Protein AF-0000000077100576 (afdb_homodimer)

pLDDT: mean 90.87, std 12.08, range [31.81, 98.81]

Solvent-accessible surface area (backbone atoms only — not comparable to full-atom values): 10488 Å² total; per-residue (Å²): 95,65,79,51,68,68,57,36,49,54,50,44,47,50,54,55,33,40,42,96,88,67,34,30,44,55,14,29,47,88,75,42,72,34,57,17,37,34,39,37,39,39,24,52,74,15,31,41,35,37,36,34,17,63,72,18,40,52,99,85,58,74,60,74,42,77,47,78,41,56,40,62,50,78,78,58,61,67,61,48,48,53,51,50,50,52,44,53,50,51,40,52,45,54,66,59,57,69,113,96,65,81,50,69,68,57,36,49,54,49,43,48,51,53,54,31,41,42,94,86,67,36,30,46,55,14,29,46,90,76,38,76,32,58,16,38,35,38,38,38,39,24,53,74,15,32,42,36,39,38,32,17,65,72,18,38,50,100,85,57,76,61,73,44,76,49,79,41,56,41,62,49,77,79,57,61,66,62,48,48,53,51,48,51,51,43,52,50,49,40,53,44,55,66,56,57,72,110

Structure (mmCIF, N/CA/C/O backbone):
data_AF-0000000077100576-model_v1
#
loop_
_entity.id
_entity.type
_entity.pdbx_description
1 polymer 'Uncharacterized protein'
#
loop_
_atom_site.group_PDB
_atom_site.id
_atom_site.type_symbol
_atom_site.label_atom_id
_atom_site.label_alt_id
_atom_site.label_comp_id
_atom_site.label_asym_id
_atom_site.label_entity_id
_atom_site.label_seq_id
_atom_site.pdbx_PDB_ins_code
_atom_site.Cartn_x
_atom_site.Cartn_y
_atom_site.Cartn_z
_atom_site.occupancy
_atom_site.B_iso_or_equiv
_atom_site.auth_seq_id
_atom_site.auth_comp_id
_atom_site.auth_asym_id
_atom_site.auth_atom_id
_atom_site.pdbx_PDB_model_num
ATOM 1 N N . MET A 1 1 ? 4.777 -8.703 13.984 1 63.16 1 MET A N 1
ATOM 2 C CA . MET A 1 1 ? 3.367 -8.734 13.602 1 63.16 1 MET A CA 1
ATOM 3 C C . MET A 1 1 ? 2.859 -7.332 13.289 1 63.16 1 MET A C 1
ATOM 5 O O . MET A 1 1 ? 3.26 -6.363 13.938 1 63.16 1 MET A O 1
ATOM 9 N N . VAL A 1 2 ? 2.219 -7.156 12.094 1 76.5 2 VAL A N 1
ATOM 10 C CA . VAL A 1 2 ? 1.643 -5.879 11.695 1 76.5 2 VAL A CA 1
ATOM 11 C C . VAL A 1 2 ? 0.39 -5.594 12.516 1 76.5 2 VAL A C 1
ATOM 13 O O . VAL A 1 2 ? -0.551 -6.391 12.523 1 76.5 2 VAL A O 1
ATOM 16 N N . LYS A 1 3 ? 0.378 -4.559 13.367 1 80.81 3 LYS A N 1
ATOM 17 C CA . LYS A 1 3 ? -0.728 -4.223 14.258 1 80.81 3 LYS A CA 1
ATOM 18 C C . LYS A 1 3 ? -1.8 -3.42 13.523 1 80.81 3 LYS A C 1
ATOM 20 O O . LYS A 1 3 ? -2.994 -3.605 13.766 1 80.81 3 LYS A O 1
ATOM 25 N N . ASP A 1 4 ? -1.391 -2.594 12.602 1 91.19 4 ASP A N 1
ATOM 26 C CA . ASP A 1 4 ? -2.342 -1.809 11.82 1 91.19 4 ASP A CA 1
ATOM 27 C C . ASP A 1 4 ? -3.137 -2.697 10.867 1 91.19 4 ASP A C 1
ATOM 29 O O . ASP A 1 4 ? -2.557 -3.404 10.039 1 91.19 4 ASP A O 1
ATOM 33 N N . LYS A 1 5 ? -4.445 -2.645 11.023 1 94.62 5 LYS A N 1
ATOM 34 C CA . LYS A 1 5 ? -5.309 -3.574 10.305 1 94.62 5 LYS A CA 1
ATOM 35 C C . LYS A 1 5 ? -5.199 -3.371 8.797 1 94.62 5 LYS A C 1
ATOM 37 O O . LYS A 1 5 ? -5.254 -4.336 8.031 1 94.62 5 LYS A O 1
ATOM 42 N N . TYR A 1 6 ? -5.055 -2.156 8.344 1 95.88 6 TYR A N 1
ATOM 43 C CA . TYR A 1 6 ? -4.945 -1.885 6.918 1 95.88 6 TYR A CA 1
ATOM 44 C C . TYR A 1 6 ? -3.592 -2.338 6.37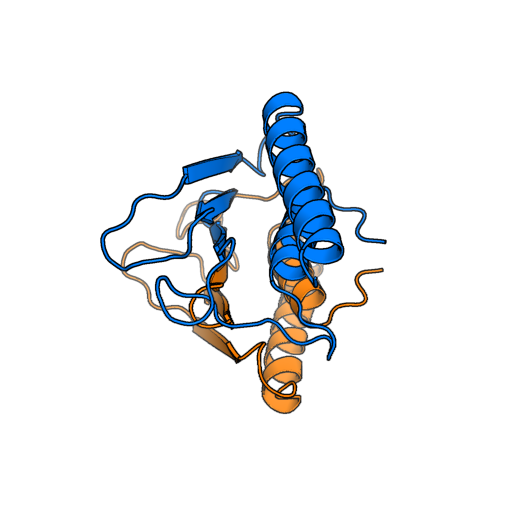9 1 95.88 6 TYR A C 1
ATOM 46 O O . TYR A 1 6 ? -3.51 -2.896 5.281 1 95.88 6 TYR A O 1
ATOM 54 N N . LEU A 1 7 ? -2.574 -2.117 7.164 1 97 7 LEU A N 1
ATOM 55 C CA . LEU A 1 7 ? -1.252 -2.602 6.785 1 97 7 LEU A CA 1
ATOM 56 C C . LEU A 1 7 ? -1.225 -4.125 6.73 1 97 7 LEU A C 1
ATOM 58 O O . LEU A 1 7 ? -0.524 -4.711 5.902 1 97 7 LEU A O 1
ATOM 62 N N . TYR A 1 8 ? -1.993 -4.684 7.633 1 97.62 8 TYR A N 1
ATOM 63 C CA . TYR A 1 8 ? -2.113 -6.137 7.605 1 97.62 8 TYR A CA 1
ATOM 64 C C . TYR A 1 8 ? -2.691 -6.613 6.281 1 97.62 8 TYR A C 1
ATOM 66 O O . TYR A 1 8 ? -2.217 -7.598 5.707 1 97.62 8 TYR A O 1
ATOM 74 N N . LEU A 1 9 ? -3.689 -5.914 5.758 1 98.31 9 LEU A N 1
ATOM 75 C CA . LEU A 1 9 ? -4.25 -6.277 4.461 1 98.31 9 LEU A CA 1
ATOM 76 C C . LEU A 1 9 ? -3.207 -6.121 3.357 1 98.31 9 LEU A C 1
ATOM 78 O O . LEU A 1 9 ? -3.107 -6.965 2.467 1 98.31 9 LEU A O 1
ATOM 82 N N . CYS A 1 10 ? -2.428 -5.051 3.379 1 98.38 10 CYS A N 1
ATOM 83 C CA . CYS A 1 10 ? -1.364 -4.852 2.4 1 98.38 10 CYS A CA 1
ATOM 84 C C . CYS A 1 10 ? -0.354 -5.992 2.453 1 98.38 10 CYS A C 1
ATOM 86 O O . CYS A 1 10 ? 0.097 -6.473 1.413 1 98.38 10 CYS A O 1
ATOM 88 N N . GLN A 1 11 ? -0.014 -6.434 3.701 1 97.88 11 GLN A N 1
ATOM 89 C CA . GLN A 1 11 ? 0.892 -7.562 3.869 1 97.88 11 GLN A CA 1
ATOM 90 C C . GLN A 1 11 ? 0.328 -8.82 3.211 1 97.88 11 GLN A C 1
ATOM 92 O O . GLN A 1 11 ? 1.041 -9.523 2.494 1 97.88 11 GLN A O 1
ATOM 97 N N . LEU A 1 12 ? -0.918 -9.07 3.512 1 97.62 12 LEU A N 1
ATOM 98 C CA . LEU A 1 12 ? -1.541 -10.25 2.932 1 97.62 12 LEU A CA 1
ATOM 99 C C . LEU A 1 12 ? -1.508 -10.188 1.407 1 97.62 12 LEU A C 1
ATOM 101 O O . LEU A 1 12 ? -1.254 -11.203 0.747 1 97.62 12 LEU A O 1
ATOM 105 N N . CYS A 1 13 ? -1.801 -9.023 0.838 1 98 13 CYS A N 1
ATOM 106 C CA . CYS A 1 13 ? -1.737 -8.836 -0.607 1 98 13 CYS A CA 1
ATOM 107 C C . CYS A 1 13 ? -0.368 -9.227 -1.149 1 98 13 CYS A C 1
ATOM 109 O O . CYS A 1 13 ? -0.271 -10.023 -2.088 1 98 13 CYS A O 1
ATOM 111 N N . MET A 1 14 ? 0.65 -8.695 -0.565 1 97.06 14 MET A N 1
ATOM 112 C CA . MET A 1 14 ? 2.006 -9 -1.014 1 97.06 14 MET A CA 1
ATOM 113 C C . MET A 1 14 ? 2.314 -10.484 -0.848 1 97.06 14 MET A C 1
ATOM 115 O O . MET A 1 14 ? 2.936 -11.094 -1.72 1 97.06 14 MET A O 1
ATOM 119 N N . ASP A 1 15 ? 1.852 -11.062 0.261 1 96.06 15 ASP A N 1
ATOM 120 C CA . ASP A 1 15 ? 2.115 -12.477 0.541 1 96.06 15 ASP A CA 1
ATOM 121 C C . ASP A 1 15 ? 1.46 -13.375 -0.504 1 96.06 15 ASP A C 1
ATOM 123 O O . ASP A 1 15 ? 1.989 -14.438 -0.838 1 96.06 15 ASP A O 1
ATOM 127 N N . VAL A 1 16 ? 0.323 -12.984 -0.989 1 95.94 16 VAL A N 1
ATOM 128 C CA . VAL A 1 16 ? -0.394 -13.75 -2.004 1 95.94 16 VAL A CA 1
ATOM 129 C C . VAL A 1 16 ? 0.502 -13.961 -3.221 1 95.94 16 VAL A C 1
ATOM 131 O O . VAL A 1 16 ? 0.426 -15 -3.883 1 95.94 16 VAL A O 1
ATOM 134 N N . GLN A 1 17 ? 1.396 -13.047 -3.48 1 94.38 17 GLN A N 1
ATOM 135 C CA . GLN A 1 17 ? 2.209 -13.117 -4.691 1 94.38 17 GLN A CA 1
ATOM 136 C C . GLN A 1 17 ? 3.666 -13.422 -4.355 1 94.38 17 GLN A C 1
ATOM 138 O O . GLN A 1 17 ? 4.531 -13.383 -5.234 1 94.38 17 GLN A O 1
ATOM 143 N N . ARG A 1 18 ? 3.963 -13.656 -3.086 1 93.5 18 ARG A N 1
ATOM 144 C CA . ARG A 1 18 ? 5.344 -13.906 -2.689 1 93.5 18 ARG A CA 1
ATOM 145 C C . ARG A 1 18 ? 5.777 -15.32 -3.076 1 93.5 18 ARG A C 1
ATOM 147 O O . ARG A 1 18 ? 5.07 -16.281 -2.789 1 93.5 18 ARG A O 1
ATOM 154 N N . GLY A 1 19 ? 6.918 -15.391 -3.77 1 89.12 19 GLY A N 1
ATOM 155 C CA . GLY A 1 19 ? 7.473 -16.672 -4.16 1 89.12 19 GLY A CA 1
ATOM 156 C C . GLY A 1 19 ? 8.289 -17.328 -3.062 1 89.12 19 GLY A C 1
ATOM 157 O O . GLY A 1 19 ? 8.484 -16.75 -1.993 1 89.12 19 GLY A O 1
ATOM 158 N N . GLU A 1 20 ? 8.766 -18.516 -3.322 1 86.81 20 GLU A N 1
ATOM 159 C CA . GLU A 1 20 ? 9.555 -19.312 -2.379 1 86.81 20 GLU A CA 1
ATOM 160 C C . GLU A 1 20 ? 10.852 -18.609 -2.004 1 86.81 20 GLU A C 1
ATOM 162 O O . GLU A 1 20 ? 11.344 -18.766 -0.884 1 86.81 20 GLU A O 1
ATOM 167 N N . ASP A 1 21 ? 11.336 -17.812 -2.943 1 88.19 21 ASP A N 1
ATOM 168 C CA . ASP A 1 21 ? 12.609 -17.141 -2.689 1 88.19 21 ASP A CA 1
ATOM 169 C C . ASP A 1 21 ? 12.398 -15.859 -1.884 1 88.19 21 ASP A C 1
ATOM 171 O O . ASP A 1 21 ? 13.352 -15.141 -1.597 1 88.19 21 ASP A O 1
ATOM 175 N N . GLY A 1 22 ? 11.102 -15.609 -1.581 1 88.56 22 GLY A N 1
ATOM 176 C CA . GLY A 1 22 ? 10.781 -14.477 -0.729 1 88.56 22 GLY A CA 1
ATOM 177 C C . GLY A 1 22 ? 10.469 -13.219 -1.508 1 88.56 22 GLY A C 1
ATOM 178 O O . GLY A 1 22 ? 9.992 -12.227 -0.938 1 88.56 22 GLY A O 1
ATOM 179 N N . THR A 1 23 ? 10.711 -13.219 -2.852 1 92.69 23 THR A N 1
ATOM 180 C CA . THR A 1 23 ? 10.43 -12.039 -3.66 1 92.69 23 THR A CA 1
ATOM 181 C C . THR A 1 23 ? 8.984 -12.062 -4.152 1 92.69 23 THR A C 1
ATOM 183 O O . THR A 1 23 ? 8.297 -13.078 -4.047 1 92.69 23 THR A O 1
ATOM 186 N N . ILE A 1 24 ? 8.531 -10.922 -4.625 1 94.94 24 ILE A N 1
ATOM 187 C CA . ILE A 1 24 ? 7.191 -10.828 -5.188 1 94.94 24 ILE A CA 1
ATOM 188 C C . ILE A 1 24 ? 7.215 -11.242 -6.656 1 94.94 24 ILE A C 1
ATOM 190 O O . ILE A 1 24 ? 8 -10.711 -7.445 1 94.94 24 ILE A O 1
ATOM 194 N N . GLU A 1 25 ? 6.41 -12.156 -7.012 1 92.75 25 GLU A N 1
ATOM 195 C CA . GLU A 1 25 ? 6.312 -12.617 -8.391 1 92.75 25 GLU A CA 1
ATOM 196 C C . GLU A 1 25 ? 5.43 -11.695 -9.227 1 92.75 25 GLU A C 1
ATOM 198 O O . GLU A 1 25 ? 4.363 -11.273 -8.773 1 92.75 25 GLU A O 1
ATOM 203 N N . LYS A 1 26 ? 5.934 -11.406 -10.453 1 93.06 26 LYS A N 1
ATOM 204 C CA . LYS A 1 26 ? 5.062 -10.75 -11.43 1 93.06 26 LYS A CA 1
ATOM 205 C C . LYS A 1 26 ? 4 -11.711 -11.953 1 93.06 26 LYS A C 1
ATOM 207 O O . LYS A 1 26 ? 4.309 -12.844 -12.32 1 93.06 26 LYS A O 1
ATOM 212 N N . ARG A 1 27 ? 2.785 -11.25 -11.938 1 91.12 27 ARG A N 1
ATOM 213 C CA . ARG A 1 27 ? 1.735 -12.125 -12.438 1 91.12 27 ARG A CA 1
ATOM 214 C C . ARG A 1 27 ? 0.848 -11.398 -13.445 1 91.12 27 ARG A C 1
ATOM 216 O O . ARG A 1 27 ? 0.314 -10.328 -13.156 1 91.12 27 ARG A O 1
ATOM 223 N N . GLN A 1 28 ? 0.768 -11.984 -14.555 1 88 28 GLN A N 1
ATOM 224 C CA . GLN A 1 28 ? -0.087 -11.516 -15.641 1 88 28 GLN A CA 1
ATOM 225 C C . GLN A 1 28 ? -0.831 -12.672 -16.297 1 88 28 GLN A C 1
ATOM 227 O O . GLN A 1 28 ? -0.329 -13.797 -16.328 1 88 28 GLN A O 1
ATOM 232 N N . ARG A 1 29 ? -1.864 -12.305 -16.766 1 85.81 29 ARG A N 1
ATOM 233 C CA . ARG A 1 29 ? -2.645 -13.344 -17.422 1 85.81 29 ARG A CA 1
ATOM 234 C C . ARG A 1 29 ? -1.85 -13.984 -18.562 1 85.81 29 ARG A C 1
ATOM 236 O O . ARG A 1 29 ? -1.229 -13.281 -19.359 1 85.81 29 ARG A O 1
ATOM 243 N N . GLY A 1 30 ? -1.86 -15.375 -18.578 1 78.81 30 GLY A N 1
ATOM 244 C CA . GLY A 1 30 ? -1.217 -16.109 -19.656 1 78.81 30 GLY A CA 1
ATOM 245 C C . GLY A 1 30 ? 0.26 -16.359 -19.406 1 78.81 30 GLY A C 1
ATOM 246 O O . GLY A 1 30 ? 0.884 -17.172 -20.094 1 78.81 30 GLY A O 1
ATOM 247 N N . GLU A 1 31 ? 1.023 -15.75 -18.594 1 80.06 31 GLU A N 1
ATOM 248 C CA . GLU A 1 31 ? 2.43 -15.977 -18.281 1 80.06 31 GLU A CA 1
ATOM 249 C C . GLU A 1 31 ? 2.58 -16.734 -16.969 1 80.06 31 GLU A C 1
ATOM 251 O O . GLU A 1 31 ? 2.941 -17.906 -16.953 1 80.06 31 GLU A O 1
ATOM 256 N N . LYS A 1 32 ? 2.492 -16.109 -15.883 1 76.12 32 LYS A N 1
ATOM 257 C CA . LYS A 1 32 ? 2.357 -16.734 -14.57 1 76.12 32 LYS A CA 1
ATOM 258 C C . LYS A 1 32 ? 0.958 -16.516 -14 1 76.12 32 LYS A C 1
ATOM 260 O O . LYS A 1 32 ? 0.619 -15.406 -13.578 1 76.12 32 LYS A O 1
ATOM 265 N N . SER A 1 33 ? 0.239 -17.578 -14.195 1 70.69 33 SER A N 1
ATOM 266 C CA . SER A 1 33 ? -1.189 -17.531 -13.906 1 70.69 33 SER A CA 1
ATOM 267 C C . SER A 1 33 ? -1.449 -17.625 -12.406 1 70.69 33 SER A C 1
ATOM 269 O O . SER A 1 33 ? -0.619 -18.156 -11.664 1 70.69 33 SER A O 1
ATOM 271 N N . GLY A 1 34 ? -2.158 -16.766 -11.727 1 83.44 34 GLY A N 1
ATOM 272 C CA . GLY A 1 34 ? -2.627 -16.719 -10.352 1 83.44 34 GLY A CA 1
ATOM 273 C C . GLY A 1 34 ? -3.213 -15.367 -9.969 1 83.44 34 GLY A C 1
ATOM 274 O O . GLY A 1 34 ? -3.23 -14.438 -10.781 1 83.44 34 GLY A O 1
ATOM 275 N N . PRO A 1 35 ? -3.547 -15.484 -8.766 1 92.94 35 PRO A N 1
ATOM 276 C CA . PRO A 1 35 ? -4.16 -14.227 -8.336 1 92.94 35 PRO A CA 1
ATOM 277 C C . PRO A 1 35 ? -3.18 -13.055 -8.367 1 92.94 35 PRO A C 1
ATOM 279 O O . PRO A 1 35 ? -2.023 -13.203 -7.961 1 92.94 35 PRO A O 1
ATOM 282 N N . THR A 1 36 ? -3.535 -12.062 -9.008 1 95.38 36 THR A N 1
ATOM 283 C CA . THR A 1 36 ? -2.791 -10.805 -9.031 1 95.38 36 THR A CA 1
ATOM 284 C C . THR A 1 36 ? -3.48 -9.75 -8.172 1 95.38 36 THR A C 1
ATOM 286 O O . THR A 1 36 ? -4.699 -9.578 -8.258 1 95.38 36 THR A O 1
ATOM 289 N N . VAL A 1 37 ? -2.664 -9.133 -7.359 1 97.38 37 VAL A N 1
ATOM 290 C CA . VAL A 1 37 ? -3.262 -8.203 -6.402 1 97.38 37 VAL A CA 1
ATOM 291 C C . VAL A 1 37 ? -2.658 -6.812 -6.59 1 97.38 37 VAL A C 1
ATOM 293 O O . VAL A 1 37 ? -1.515 -6.68 -7.031 1 97.38 37 VAL A O 1
ATOM 296 N N . PHE A 1 38 ? -3.449 -5.777 -6.402 1 98.44 38 PHE A N 1
ATOM 297 C CA . PHE A 1 38 ? -3.076 -4.367 -6.355 1 98.44 38 PHE A CA 1
ATOM 298 C C . PHE A 1 38 ? -3.561 -3.719 -5.066 1 98.44 38 PHE A C 1
ATOM 300 O O . PHE A 1 38 ? -4.625 -4.066 -4.551 1 98.44 38 PHE A O 1
ATOM 307 N N . PHE A 1 39 ? -2.787 -2.83 -4.488 1 98.81 39 PHE A N 1
ATOM 308 C CA . PHE A 1 39 ? -3.342 -1.925 -3.488 1 98.81 39 PHE A CA 1
ATOM 309 C C . PHE A 1 39 ? -2.809 -0.511 -3.684 1 98.81 39 PHE A C 1
ATOM 311 O O . PHE A 1 39 ? -1.717 -0.324 -4.227 1 98.81 39 PHE A O 1
ATOM 318 N N . ARG A 1 40 ? -3.674 0.465 -3.334 1 98.81 40 ARG A N 1
ATOM 319 C CA . ARG A 1 40 ? -3.346 1.878 -3.488 1 98.81 40 ARG A CA 1
ATOM 320 C C . ARG A 1 40 ? -3.848 2.689 -2.299 1 98.81 40 ARG A C 1
ATOM 322 O O . ARG A 1 40 ? -5.027 2.627 -1.951 1 98.81 40 ARG A O 1
ATOM 329 N N . PHE A 1 41 ? -2.936 3.35 -1.671 1 98.75 41 PHE A N 1
ATOM 330 C CA . PHE A 1 41 ? -3.25 4.332 -0.64 1 98.75 41 PHE A CA 1
ATOM 331 C C . PHE A 1 41 ? -3.213 5.746 -1.209 1 98.75 41 PHE A C 1
ATOM 333 O O . PHE A 1 41 ? -2.205 6.164 -1.782 1 98.75 41 PHE A O 1
ATOM 340 N N . SER A 1 42 ? -4.293 6.422 -1.112 1 98.12 42 SER A N 1
ATOM 341 C CA . SER A 1 42 ? -4.43 7.809 -1.554 1 98.12 42 SER A CA 1
ATOM 342 C C . SER A 1 42 ? -4.613 8.75 -0.37 1 98.12 42 SER A C 1
ATOM 344 O O . SER A 1 42 ? -5.723 8.891 0.153 1 98.12 42 SER A O 1
ATOM 346 N N . GLY A 1 43 ? -3.562 9.383 -0 1 96.56 43 GLY A N 1
ATOM 347 C CA . GLY A 1 43 ? -3.566 10.227 1.188 1 96.56 43 GLY A CA 1
ATOM 348 C C . GLY A 1 43 ? -4.488 11.422 1.068 1 96.56 43 GLY A C 1
ATOM 349 O O . GLY A 1 43 ? -4.988 11.93 2.074 1 96.56 43 GLY A O 1
ATOM 350 N N . HIS A 1 44 ? -4.734 11.945 -0.132 1 95.44 44 HIS A N 1
ATOM 351 C CA . HIS A 1 44 ? -5.539 13.148 -0.298 1 95.44 44 HIS A CA 1
ATOM 352 C C . HIS A 1 44 ? -6.996 12.891 0.083 1 95.44 44 HIS A C 1
ATOM 354 O O . HIS A 1 44 ? -7.699 13.812 0.506 1 95.44 44 HIS A O 1
ATOM 360 N N . VAL A 1 45 ? -7.473 11.68 -0.01 1 96.06 45 VAL A N 1
ATOM 361 C CA . VAL A 1 45 ? -8.844 11.344 0.369 1 96.06 45 VAL A CA 1
ATOM 362 C C . VAL A 1 45 ? -8.828 10.305 1.485 1 96.06 45 VAL A C 1
ATOM 364 O O . VAL A 1 45 ? -9.891 9.828 1.904 1 96.06 45 VAL A O 1
ATOM 367 N N . ALA A 1 46 ? -7.656 9.797 2.004 1 96.62 46 ALA A N 1
ATOM 368 C CA . ALA A 1 46 ? -7.496 8.82 3.072 1 96.62 46 ALA A CA 1
ATOM 369 C C . ALA A 1 46 ? -8.203 7.512 2.73 1 96.62 46 ALA A C 1
ATOM 371 O O . ALA A 1 46 ? -8.992 6.996 3.529 1 96.62 46 ALA A O 1
ATOM 372 N N . VAL A 1 47 ? -7.828 7.008 1.584 1 98.31 47 VAL A N 1
ATOM 373 C CA . VAL A 1 47 ? -8.484 5.789 1.12 1 98.31 47 VAL A CA 1
ATOM 374 C C . VAL A 1 47 ? -7.434 4.742 0.755 1 98.31 47 VAL A C 1
ATOM 376 O O . VAL A 1 47 ? -6.398 5.07 0.167 1 98.31 47 VAL A O 1
ATOM 379 N N . LEU A 1 48 ? -7.656 3.516 1.213 1 98.62 48 LEU A N 1
ATOM 380 C CA . LEU A 1 48 ? -6.938 2.342 0.734 1 98.62 48 LEU A CA 1
ATOM 381 C C . LEU A 1 48 ? -7.82 1.494 -0.175 1 98.62 48 LEU A C 1
ATOM 383 O O . LEU A 1 48 ? -8.922 1.097 0.216 1 98.62 48 LEU A O 1
ATOM 387 N N . GLU A 1 49 ? -7.375 1.306 -1.375 1 98.81 49 GLU A N 1
ATOM 388 C CA . GLU A 1 49 ? -8.062 0.443 -2.33 1 98.81 49 GLU A CA 1
ATOM 389 C C . GLU A 1 49 ? -7.289 -0.854 -2.559 1 98.81 49 GLU A C 1
ATOM 391 O O . GLU A 1 49 ? -6.062 -0.841 -2.656 1 98.81 49 GLU A O 1
ATOM 396 N N . ILE A 1 50 ? -7.973 -1.925 -2.596 1 98.81 50 ILE A N 1
ATOM 397 C CA . ILE A 1 50 ? -7.398 -3.232 -2.898 1 98.81 50 ILE A CA 1
ATOM 398 C C . ILE A 1 50 ? -8.18 -3.887 -4.035 1 98.81 50 ILE A C 1
ATOM 400 O O . ILE A 1 50 ? -9.406 -3.908 -4.023 1 98.81 50 ILE A O 1
ATOM 404 N N . GLU A 1 51 ? -7.496 -4.352 -5.035 1 98.56 51 GLU A N 1
ATOM 405 C CA . GLU A 1 51 ? -8.078 -5.078 -6.156 1 98.56 51 GLU A CA 1
ATOM 406 C C . GLU A 1 51 ? -7.445 -6.457 -6.312 1 98.56 51 GLU A C 1
ATOM 408 O O . GLU A 1 51 ? -6.227 -6.602 -6.184 1 98.56 51 GLU A O 1
ATOM 413 N N . VAL A 1 52 ? -8.266 -7.43 -6.562 1 97.56 52 VAL A N 1
ATOM 414 C CA . VAL A 1 52 ? -7.805 -8.805 -6.734 1 97.56 52 VAL A CA 1
ATOM 415 C C . VAL A 1 52 ? -8.273 -9.344 -8.078 1 97.56 52 VAL A C 1
ATOM 417 O O . VAL A 1 52 ? -9.469 -9.289 -8.398 1 97.56 52 VAL A O 1
ATOM 420 N N . PHE A 1 53 ? -7.367 -9.797 -8.852 1 95.44 53 PHE A N 1
ATOM 421 C CA . PHE A 1 53 ? -7.613 -10.531 -10.086 1 95.44 53 PHE A CA 1
ATOM 422 C C . PHE A 1 53 ? -7.328 -12.016 -9.898 1 95.44 53 PHE A C 1
ATOM 424 O O . PHE A 1 53 ? -6.168 -12.43 -9.812 1 95.44 53 PHE A O 1
ATOM 431 N N . LEU A 1 54 ? -8.344 -12.82 -9.828 1 91.69 54 LEU A N 1
ATOM 432 C CA . LEU A 1 54 ? -8.164 -14.219 -9.477 1 91.69 54 LEU A CA 1
ATOM 433 C C . LEU A 1 54 ? -7.488 -14.984 -10.609 1 91.69 54 LEU A C 1
ATOM 435 O O . LEU A 1 54 ? -6.758 -15.945 -10.367 1 91.69 54 LEU A O 1
ATOM 439 N N . ASN A 1 55 ? -7.73 -14.586 -11.82 1 83.81 55 ASN A N 1
ATOM 440 C CA . ASN A 1 55 ? -7.23 -15.336 -12.969 1 83.81 55 ASN A CA 1
ATOM 441 C C . ASN A 1 55 ? -6.09 -14.594 -13.664 1 83.81 55 ASN A C 1
ATOM 443 O O . ASN A 1 55 ? -5.914 -14.719 -14.883 1 83.81 55 ASN A O 1
ATOM 447 N N . GLY A 1 56 ? -5.434 -13.695 -12.875 1 86.62 56 GLY A N 1
ATOM 448 C CA . GLY A 1 56 ? -4.34 -12.922 -13.445 1 86.62 56 GLY A CA 1
ATOM 449 C C . GLY A 1 56 ? -4.793 -11.602 -14.039 1 86.62 56 GLY A C 1
ATOM 450 O O . GLY A 1 56 ? -5.895 -11.5 -14.578 1 86.62 56 GLY A O 1
ATOM 451 N N . TRP A 1 57 ? -3.955 -10.664 -14.008 1 90.5 57 TRP A N 1
ATOM 452 C CA . TRP A 1 57 ? -4.238 -9.32 -14.484 1 90.5 57 TRP A CA 1
ATOM 453 C C . TRP A 1 57 ? -4.039 -9.227 -16 1 90.5 57 TRP A C 1
ATOM 455 O O . TRP A 1 57 ? -3.117 -9.836 -16.547 1 90.5 57 TRP A O 1
ATOM 465 N N . SER A 1 58 ? -4.891 -8.57 -16.672 1 89.88 58 SER A N 1
ATOM 466 C CA . SER A 1 58 ? -4.703 -8.086 -18.031 1 89.88 58 SER A CA 1
ATOM 467 C C . SER A 1 58 ? -5.254 -6.672 -18.188 1 89.88 58 SER A C 1
ATOM 469 O O . SER A 1 58 ? -6.102 -6.234 -17.406 1 89.88 58 SER A O 1
ATOM 471 N N . SER A 1 59 ? -4.668 -5.875 -19.156 1 87.19 59 SER A N 1
ATOM 472 C CA . SER A 1 59 ? -4.977 -4.457 -19.328 1 87.19 59 SER A CA 1
ATOM 473 C C . SER A 1 59 ? -6.473 -4.238 -19.531 1 87.19 59 SER A C 1
ATOM 475 O O . SER A 1 59 ? -7 -3.174 -19.203 1 87.19 59 SER A O 1
ATOM 477 N N . PHE A 1 60 ? -7.27 -5.23 -19.906 1 86 60 PHE A N 1
ATOM 478 C CA . PHE A 1 60 ? -8.68 -5.027 -20.219 1 86 60 PHE A CA 1
ATOM 479 C C . PHE A 1 60 ? -9.57 -5.754 -19.219 1 86 60 PHE A C 1
ATOM 481 O O . PHE A 1 60 ? -10.797 -5.715 -19.344 1 86 60 PHE A O 1
ATOM 488 N N . ALA A 1 61 ? -8.945 -6.305 -18.234 1 89 61 ALA A N 1
ATOM 489 C CA . ALA A 1 61 ? -9.734 -7.066 -17.266 1 89 61 ALA A CA 1
ATOM 490 C C . ALA A 1 61 ? -10.141 -6.195 -16.078 1 89 61 ALA A C 1
ATOM 492 O O . ALA A 1 61 ? -9.391 -5.305 -15.672 1 89 61 ALA A O 1
ATOM 493 N N . SER A 1 62 ? -11.383 -6.418 -15.68 1 94.12 62 SER A N 1
ATOM 494 C CA . SER A 1 62 ? -11.805 -5.859 -14.398 1 94.12 62 SER A CA 1
ATOM 495 C C . SER A 1 62 ? -11.398 -6.762 -13.242 1 94.12 62 SER A C 1
ATOM 497 O O . SER A 1 62 ? -11.297 -7.977 -13.398 1 94.12 62 SER A O 1
ATOM 499 N N . PRO A 1 63 ? -11.133 -6.121 -12.07 1 96.94 63 PRO A N 1
ATOM 500 C CA . PRO A 1 63 ? -10.844 -6.969 -10.906 1 96.94 63 PRO A CA 1
ATOM 501 C C . PRO A 1 63 ? -12.008 -7.883 -10.539 1 96.94 63 PRO A C 1
ATOM 503 O O . PRO A 1 63 ? -13.172 -7.496 -10.68 1 96.94 63 PRO A O 1
ATOM 506 N N . THR A 1 64 ? -11.688 -9.102 -10.102 1 96.62 64 THR A N 1
ATOM 507 C CA . THR A 1 64 ? -12.703 -10.008 -9.586 1 96.62 64 THR A CA 1
ATOM 508 C C . THR A 1 64 ? -13.305 -9.461 -8.289 1 96.62 64 THR A C 1
ATOM 510 O O . THR A 1 64 ? -14.516 -9.57 -8.07 1 96.62 64 THR A O 1
ATOM 513 N N . PHE A 1 65 ? -12.508 -8.945 -7.395 1 97.81 65 PHE A N 1
ATOM 514 C CA . PHE A 1 65 ? -12.922 -8.305 -6.152 1 97.81 65 PHE A CA 1
ATOM 515 C C . PHE A 1 65 ? -12.258 -6.934 -6.004 1 97.81 65 PHE A C 1
ATOM 517 O O . PHE A 1 65 ? -11.109 -6.75 -6.391 1 97.81 65 PHE A O 1
ATOM 524 N N . ALA A 1 66 ? -13.016 -6.027 -5.547 1 98.31 66 ALA A N 1
ATOM 525 C CA . ALA A 1 66 ? -12.516 -4.688 -5.238 1 98.31 66 ALA A CA 1
ATOM 526 C C . ALA A 1 66 ? -13.008 -4.223 -3.871 1 98.31 66 ALA A C 1
ATOM 528 O O . ALA A 1 66 ? -14.188 -4.371 -3.547 1 98.31 66 ALA A O 1
ATOM 529 N N . TYR A 1 67 ? -12.086 -3.73 -3.057 1 98.44 67 TYR A N 1
ATOM 530 C CA . TYR A 1 67 ? -12.391 -3.215 -1.726 1 98.44 67 TYR A CA 1
ATOM 531 C C . TYR A 1 67 ? -11.898 -1.78 -1.573 1 98.44 67 TYR A C 1
ATOM 533 O O . TYR A 1 67 ? -10.82 -1.429 -2.066 1 98.44 67 TYR A O 1
ATOM 541 N N . ASP A 1 68 ? -12.672 -0.974 -0.956 1 97.5 68 ASP A N 1
ATOM 542 C CA . ASP A 1 68 ? -12.312 0.403 -0.624 1 97.5 68 ASP A CA 1
ATOM 543 C C . ASP A 1 68 ? -12.477 0.665 0.872 1 97.5 68 ASP A C 1
ATOM 545 O O . ASP A 1 68 ? -13.555 0.47 1.433 1 97.5 68 ASP A O 1
ATOM 549 N N . PHE A 1 69 ? -11.406 1.11 1.494 1 98.12 69 PHE A N 1
ATOM 550 C CA . PHE A 1 69 ? -11.414 1.416 2.92 1 98.12 69 PHE A CA 1
ATOM 551 C C . PHE A 1 69 ? -11.164 2.9 3.156 1 98.12 69 PHE A C 1
ATOM 553 O O . PHE A 1 69 ? -10.164 3.449 2.699 1 98.12 69 PHE A O 1
ATOM 560 N N . ARG A 1 70 ? -12.164 3.541 3.828 1 97.5 70 ARG A N 1
ATOM 561 C CA . ARG A 1 70 ? -11.953 4.91 4.293 1 97.5 70 ARG A CA 1
ATOM 562 C C . ARG A 1 70 ? -11.188 4.926 5.613 1 97.5 70 ARG A C 1
ATOM 564 O O . ARG A 1 70 ? -11.68 4.441 6.629 1 97.5 70 ARG A O 1
ATOM 571 N N . LEU A 1 71 ? -9.992 5.523 5.586 1 97.12 71 LEU A N 1
ATOM 572 C CA . LEU A 1 71 ? -9.078 5.398 6.719 1 97.12 71 LEU A CA 1
ATOM 573 C C . LEU A 1 71 ? -9.281 6.543 7.707 1 97.12 71 LEU A C 1
ATOM 575 O O . LEU A 1 71 ? -8.672 6.559 8.773 1 97.12 71 LEU A O 1
ATOM 579 N N . ASP A 1 72 ? -10.109 7.484 7.324 1 94.94 72 ASP A N 1
ATOM 580 C CA . ASP A 1 72 ? -10.438 8.586 8.219 1 94.94 72 ASP A CA 1
ATOM 581 C C . ASP A 1 72 ? -11.703 8.273 9.023 1 94.94 72 ASP A C 1
ATOM 583 O O . ASP A 1 72 ? -12.18 9.117 9.789 1 94.94 72 ASP A O 1
ATOM 587 N N . GLU A 1 73 ? -12.242 7.172 8.844 1 94.19 73 GLU A N 1
ATOM 588 C CA . GLU A 1 73 ? -13.438 6.707 9.539 1 94.19 73 GLU A CA 1
ATOM 589 C C . GLU A 1 73 ? -13.172 5.402 10.281 1 94.19 73 GLU A C 1
ATOM 591 O O . GLU A 1 73 ? -12.078 4.84 10.18 1 94.19 73 GLU A O 1
ATOM 596 N N . GLU A 1 74 ? -14.141 5.023 11.102 1 91.75 74 GLU A N 1
ATOM 597 C CA . GLU A 1 74 ? -14.039 3.725 11.758 1 91.75 74 GLU A CA 1
ATOM 598 C C . GLU A 1 74 ? -13.953 2.592 10.742 1 91.75 74 GLU A C 1
ATOM 600 O O . GLU A 1 74 ? -14.609 2.637 9.695 1 91.75 74 GLU A O 1
ATOM 605 N N . LEU A 1 75 ? -13.188 1.649 11.102 1 93.31 75 LEU A N 1
ATOM 606 C CA . LEU A 1 75 ? -12.992 0.5 10.227 1 93.31 75 LEU A CA 1
ATOM 607 C C . LEU A 1 75 ? -14.312 -0.193 9.938 1 93.31 75 LEU A C 1
ATOM 609 O O . LEU A 1 75 ? -15.102 -0.448 10.852 1 93.31 75 LEU A O 1
ATOM 613 N N . ASP A 1 76 ? -14.641 -0.354 8.68 1 94.25 76 ASP A N 1
ATOM 614 C CA . ASP A 1 76 ? -15.727 -1.242 8.273 1 94.25 76 ASP A CA 1
ATOM 615 C C . ASP A 1 76 ? -15.344 -2.705 8.484 1 94.25 76 ASP A C 1
ATOM 617 O O . ASP A 1 76 ? -14.758 -3.334 7.598 1 94.25 76 ASP A O 1
ATOM 621 N N . ASN A 1 77 ? -15.766 -3.277 9.594 1 96.19 77 ASN A N 1
ATOM 622 C CA . ASN A 1 77 ? -15.344 -4.613 10 1 96.19 77 ASN A CA 1
ATOM 623 C C . ASN A 1 77 ? -15.812 -5.676 9.008 1 96.19 77 ASN A C 1
ATOM 625 O O . ASN A 1 77 ? -15.109 -6.66 8.773 1 96.19 77 ASN A O 1
ATOM 629 N N . GLU A 1 78 ? -17 -5.461 8.531 1 97.19 78 GLU A N 1
ATOM 630 C CA . GLU A 1 78 ? -17.516 -6.445 7.586 1 97.19 78 GLU A CA 1
ATOM 631 C C . GLU A 1 78 ? -16.672 -6.488 6.316 1 97.19 78 GLU A C 1
ATOM 633 O O . GLU A 1 78 ? -16.234 -7.562 5.891 1 97.19 78 GLU A O 1
ATOM 638 N N . GLU A 1 79 ? -16.469 -5.305 5.762 1 97.31 79 GLU A N 1
ATOM 639 C CA . GLU A 1 79 ? -15.656 -5.223 4.551 1 97.31 79 GLU A CA 1
ATOM 640 C C . GLU A 1 79 ? -14.234 -5.723 4.805 1 97.31 79 GLU A C 1
ATOM 642 O O . GLU A 1 79 ? -13.664 -6.43 3.973 1 97.31 79 GLU A O 1
ATOM 647 N N . PHE A 1 80 ? -13.68 -5.371 5.906 1 98.19 80 PHE A N 1
ATOM 648 C CA . PHE A 1 80 ? -12.352 -5.816 6.293 1 98.19 80 PHE A CA 1
ATOM 649 C C . PHE A 1 80 ? -12.281 -7.336 6.348 1 98.19 80 PHE A C 1
ATOM 651 O O . PHE A 1 80 ? -11.367 -7.945 5.781 1 98.19 80 PHE A O 1
ATOM 658 N N . THR A 1 81 ? -13.227 -7.902 7.027 1 98.44 81 THR A N 1
ATOM 659 C CA . THR A 1 81 ? -13.242 -9.352 7.211 1 98.44 81 THR A CA 1
ATOM 660 C C . THR A 1 81 ? -13.375 -10.062 5.867 1 98.44 81 THR A C 1
ATOM 662 O O . THR A 1 81 ? -12.695 -11.062 5.625 1 98.44 81 THR A O 1
ATOM 665 N N . LYS A 1 82 ? -14.227 -9.555 5.016 1 98.44 82 LYS A N 1
ATOM 666 C CA . LYS A 1 82 ? -14.391 -10.141 3.688 1 98.44 82 LYS A CA 1
ATOM 667 C C . LYS A 1 82 ? -13.078 -10.109 2.91 1 98.44 82 LYS A C 1
ATOM 669 O O . LYS A 1 82 ? -12.672 -11.125 2.336 1 98.44 82 LYS A O 1
ATOM 674 N N . CYS A 1 83 ? -12.461 -9 2.955 1 98.69 83 CYS A N 1
ATOM 675 C CA . CYS A 1 83 ? -11.195 -8.844 2.24 1 98.69 83 CYS A CA 1
ATOM 676 C C . CYS A 1 83 ? -10.117 -9.742 2.838 1 98.69 83 CYS A C 1
ATOM 678 O O . CYS A 1 83 ? -9.445 -10.469 2.115 1 98.69 83 CYS A O 1
ATOM 680 N N . ARG A 1 84 ? -9.961 -9.648 4.148 1 98.5 84 ARG A N 1
ATOM 681 C CA . ARG A 1 84 ? -8.977 -10.461 4.859 1 98.5 84 ARG A CA 1
ATOM 682 C C . ARG A 1 84 ? -9.172 -11.945 4.555 1 98.5 84 ARG A C 1
ATOM 684 O O . ARG A 1 84 ? -8.211 -12.648 4.23 1 98.5 84 ARG A O 1
ATOM 691 N N . ASP A 1 85 ? -10.375 -12.383 4.652 1 98.44 85 ASP A N 1
ATOM 692 C CA . ASP A 1 85 ? -10.656 -13.805 4.484 1 98.44 85 ASP A CA 1
ATOM 693 C C . ASP A 1 85 ? -10.391 -14.25 3.047 1 98.44 85 ASP A C 1
ATOM 695 O O . ASP A 1 85 ? -9.914 -15.367 2.816 1 98.44 85 ASP A O 1
ATOM 699 N N . LEU A 1 86 ? -10.789 -13.422 2.094 1 98.31 86 LEU A N 1
ATOM 700 C CA . LEU A 1 86 ? -10.461 -13.727 0.705 1 98.31 86 LEU A CA 1
ATOM 701 C C . LEU A 1 86 ? -8.953 -13.891 0.526 1 98.31 86 LEU A C 1
ATOM 703 O O . LEU A 1 86 ? -8.5 -14.898 -0.025 1 98.31 86 LEU A O 1
ATOM 707 N N . LEU A 1 87 ? -8.172 -12.992 1.003 1 98.06 87 LEU A N 1
ATOM 708 C CA . LEU A 1 87 ? -6.723 -13.008 0.834 1 98.06 87 LEU A CA 1
ATOM 709 C C . LEU A 1 87 ? -6.113 -14.219 1.529 1 98.06 87 LEU A C 1
ATOM 711 O O . LEU A 1 87 ? -5.223 -14.875 0.979 1 98.06 87 LEU A O 1
ATOM 715 N N . LEU A 1 88 ? -6.594 -14.5 2.715 1 97.62 88 LEU A N 1
ATOM 716 C CA . LEU A 1 88 ? -6.109 -15.672 3.439 1 97.62 88 LEU A CA 1
ATOM 717 C C . LEU A 1 88 ? -6.438 -16.953 2.68 1 97.62 88 LEU A C 1
ATOM 719 O O . LEU A 1 88 ? -5.637 -17.891 2.664 1 97.62 88 LEU A O 1
ATOM 723 N N . SER A 1 89 ? -7.625 -17 2.084 1 96.94 89 SER A N 1
ATOM 724 C CA . SER A 1 89 ? -8 -18.172 1.299 1 96.94 89 SER A CA 1
ATOM 725 C C . SER A 1 89 ? -7.078 -18.359 0.096 1 96.94 89 SER A C 1
ATOM 727 O O . SER A 1 89 ? -6.707 -19.484 -0.249 1 96.94 89 SER A O 1
ATOM 729 N N . LEU A 1 90 ? -6.758 -17.281 -0.538 1 95.31 90 LEU A N 1
ATOM 730 C CA . LEU A 1 90 ? -5.859 -17.344 -1.686 1 95.31 90 LEU A CA 1
ATOM 731 C C . LEU A 1 90 ? -4.469 -17.812 -1.267 1 95.31 90 LEU A C 1
ATOM 733 O O . LEU A 1 90 ? -3.807 -18.531 -2.01 1 95.31 90 LEU A O 1
ATOM 737 N N . LEU A 1 91 ? -3.998 -17.406 -0.102 1 93.75 91 LEU A N 1
ATOM 738 C CA . LEU A 1 91 ? -2.711 -17.844 0.436 1 93.75 91 LEU A CA 1
ATOM 739 C C . LEU A 1 91 ? -2.699 -19.344 0.677 1 93.75 91 LEU A C 1
ATOM 741 O O . LEU A 1 91 ? -1.703 -20.016 0.399 1 93.75 91 LEU A O 1
ATOM 745 N N . LYS A 1 92 ? -3.754 -19.797 1.166 1 90.44 92 LYS A N 1
ATOM 746 C CA . LYS A 1 92 ? -3.871 -21.219 1.435 1 90.44 92 LYS A CA 1
ATOM 747 C C . LYS A 1 92 ? -3.861 -22.031 0.138 1 90.44 92 LYS A C 1
ATOM 749 O O . LYS A 1 92 ? -3.244 -23.094 0.068 1 90.44 92 LYS A O 1
ATOM 754 N N . GLU A 1 93 ? -4.523 -21.516 -0.864 1 83.38 93 GLU A N 1
ATOM 755 C CA . GLU A 1 93 ? -4.586 -22.188 -2.158 1 83.38 93 GLU A CA 1
ATOM 756 C C . GLU A 1 93 ? -3.221 -22.219 -2.836 1 83.38 93 GLU A C 1
ATOM 758 O O . GLU A 1 93 ? -2.857 -23.203 -3.48 1 83.38 93 GLU A O 1
ATOM 763 N N . ASN A 1 94 ? -2.584 -21.094 -2.779 1 74.94 94 ASN A N 1
ATOM 764 C CA . ASN A 1 94 ? -1.246 -21.031 -3.357 1 74.94 94 ASN A CA 1
ATOM 765 C C . ASN A 1 94 ? -0.303 -22.031 -2.711 1 74.94 94 ASN A C 1
ATOM 767 O O . ASN A 1 94 ? 0.514 -22.656 -3.395 1 74.94 94 ASN A O 1
ATOM 771 N N . LYS A 1 95 ? -0.309 -22.141 -1.452 1 66.12 95 LYS A N 1
ATOM 772 C CA . LYS A 1 95 ? 0.533 -23.094 -0.74 1 66.12 95 LYS A CA 1
ATOM 773 C C . LYS A 1 95 ? 0.169 -24.531 -1.11 1 66.12 95 LYS A C 1
ATOM 775 O O . LYS A 1 95 ? 1.048 -25.375 -1.234 1 66.12 95 LYS A O 1
ATOM 780 N N . ASN A 1 96 ? -1.178 -24.609 -1.228 1 56.44 96 ASN A N 1
ATOM 781 C CA . ASN A 1 96 ? -1.63 -25.953 -1.591 1 56.44 96 ASN A CA 1
ATOM 782 C C . ASN A 1 96 ? -1.413 -26.234 -3.074 1 56.44 96 ASN A C 1
ATOM 784 O O . ASN A 1 96 ? -1.391 -27.391 -3.494 1 56.44 96 ASN A O 1
ATOM 788 N N . GLY A 1 97 ? -1.557 -25.203 -3.895 1 49.12 97 GLY A N 1
ATOM 789 C CA . GLY A 1 97 ? -1.401 -25.422 -5.324 1 49.12 97 GLY A CA 1
ATOM 790 C C . GLY A 1 97 ? 0.045 -25.594 -5.746 1 49.12 97 GLY A C 1
ATOM 791 O O . GLY A 1 97 ? 0.339 -25.703 -6.938 1 49.12 97 GLY A O 1
ATOM 792 N N . ILE A 1 98 ? 1.139 -25.141 -5.207 1 42 98 ILE A N 1
ATOM 793 C CA . ILE A 1 98 ? 2.406 -25.812 -5.469 1 42 98 ILE A CA 1
ATOM 794 C C . ILE A 1 98 ? 2.217 -27.328 -5.379 1 42 98 ILE A C 1
ATOM 796 O O . ILE A 1 98 ? 2.131 -27.891 -4.281 1 42 98 ILE A O 1
ATOM 800 N N . LEU A 1 99 ? 1.412 -27.859 -6.195 1 32.22 99 LEU A N 1
ATOM 801 C CA . LEU A 1 99 ? 1.531 -29.219 -6.715 1 32.22 99 LEU A CA 1
ATOM 802 C C . LEU A 1 99 ? 2.746 -29.344 -7.625 1 32.22 99 LEU A C 1
ATOM 804 O O . LEU A 1 99 ? 3.072 -28.406 -8.367 1 32.22 99 LEU A O 1
ATOM 808 N N . MET B 1 1 ? 6.227 -4.977 15.172 1 63.81 1 MET B N 1
ATOM 809 C CA . MET B 1 1 ? 7.18 -4.355 14.258 1 63.81 1 MET B CA 1
ATOM 810 C C . MET B 1 1 ? 7.074 -4.965 12.867 1 63.81 1 MET B C 1
ATOM 812 O O . MET B 1 1 ? 6.84 -6.168 12.727 1 63.81 1 MET B O 1
ATOM 816 N N . VAL B 1 2 ? 6.93 -4.113 11.781 1 77.88 2 VAL B N 1
ATOM 817 C CA . VAL B 1 2 ? 6.855 -4.551 10.398 1 77.88 2 VAL B CA 1
ATOM 818 C C . VAL B 1 2 ? 8.234 -4.996 9.922 1 77.88 2 VAL B C 1
ATOM 820 O O . VAL B 1 2 ? 9.195 -4.223 9.961 1 77.88 2 VAL B O 1
ATOM 823 N N . LYS B 1 3 ? 8.461 -6.305 9.609 1 80.94 3 LYS B N 1
ATOM 824 C CA . LYS B 1 3 ? 9.742 -6.871 9.203 1 80.94 3 LYS B CA 1
ATOM 825 C C . LYS B 1 3 ? 10.008 -6.633 7.719 1 80.94 3 LYS B C 1
ATOM 827 O O . LYS B 1 3 ? 11.141 -6.375 7.316 1 80.94 3 LYS B O 1
ATOM 832 N N . ASP B 1 4 ? 8.977 -6.656 6.941 1 91.25 4 ASP B N 1
ATOM 833 C CA . ASP B 1 4 ? 9.117 -6.422 5.508 1 91.25 4 ASP B CA 1
ATOM 834 C C . ASP B 1 4 ? 9.461 -4.961 5.223 1 91.25 4 ASP B C 1
ATOM 836 O O . ASP B 1 4 ? 8.719 -4.055 5.621 1 91.25 4 ASP B O 1
ATOM 840 N N . LYS B 1 5 ? 10.578 -4.766 4.566 1 94.62 5 LYS B N 1
ATOM 841 C CA . LYS B 1 5 ? 11.117 -3.418 4.383 1 94.62 5 LYS B CA 1
ATOM 842 C C . LYS B 1 5 ? 10.156 -2.551 3.574 1 94.62 5 LYS B C 1
ATOM 844 O O . LYS B 1 5 ? 10.031 -1.351 3.828 1 94.62 5 LYS B O 1
ATOM 849 N N . TYR B 1 6 ? 9.492 -3.113 2.594 1 95.94 6 TYR B N 1
ATOM 850 C CA . TYR B 1 6 ? 8.562 -2.344 1.773 1 95.94 6 TYR B CA 1
ATOM 851 C C . TYR B 1 6 ? 7.297 -2.008 2.553 1 95.94 6 TYR B C 1
ATOM 853 O O . TYR B 1 6 ? 6.773 -0.896 2.445 1 95.94 6 TYR B O 1
ATOM 861 N N . LEU B 1 7 ? 6.852 -2.953 3.34 1 96.94 7 LEU B N 1
ATOM 862 C CA . LEU B 1 7 ? 5.707 -2.693 4.207 1 96.94 7 LEU B CA 1
ATOM 863 C C . LEU B 1 7 ? 6.043 -1.625 5.242 1 96.94 7 LEU B C 1
ATOM 865 O O . LEU B 1 7 ? 5.176 -0.832 5.621 1 96.94 7 LEU B O 1
ATOM 869 N N . TYR B 1 8 ? 7.285 -1.658 5.645 1 97.62 8 TYR B N 1
ATOM 870 C CA . TYR B 1 8 ? 7.73 -0.62 6.566 1 97.62 8 TYR B CA 1
ATOM 871 C C . TYR B 1 8 ? 7.594 0.762 5.938 1 97.62 8 TYR B C 1
ATOM 873 O O . TYR B 1 8 ? 7.148 1.707 6.594 1 97.62 8 TYR B O 1
ATOM 881 N N . LEU B 1 9 ? 7.941 0.884 4.664 1 98.31 9 LEU B N 1
ATOM 882 C CA . LEU B 1 9 ? 7.777 2.162 3.982 1 98.31 9 LEU B CA 1
ATOM 883 C C . LEU B 1 9 ? 6.305 2.553 3.904 1 98.31 9 LEU B C 1
ATOM 885 O O . LEU B 1 9 ? 5.953 3.717 4.109 1 98.31 9 LEU B O 1
ATOM 889 N N . CYS B 1 10 ? 5.422 1.61 3.605 1 98.38 10 CYS B N 1
ATOM 890 C CA . CYS B 1 10 ? 3.988 1.879 3.568 1 98.38 10 CYS B CA 1
ATOM 891 C C . CYS B 1 10 ? 3.488 2.367 4.922 1 98.38 10 CYS B C 1
ATOM 893 O O . CYS B 1 10 ? 2.682 3.295 4.996 1 98.38 10 CYS B O 1
ATOM 895 N N . GLN B 1 11 ? 4.004 1.731 6.012 1 97.81 11 GLN B N 1
ATOM 896 C CA . GLN B 1 11 ? 3.646 2.162 7.359 1 97.81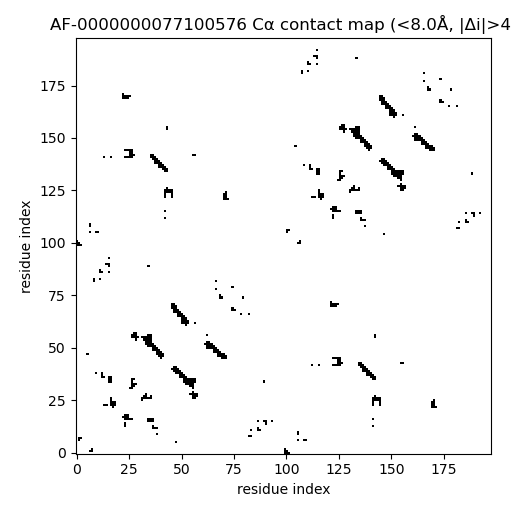 11 GLN B CA 1
ATOM 897 C C . GLN B 1 11 ? 4.059 3.611 7.602 1 97.81 11 GLN B C 1
ATOM 899 O O . GLN B 1 11 ? 3.271 4.406 8.117 1 97.81 11 GLN B O 1
ATOM 904 N N . LEU B 1 12 ? 5.285 3.889 7.254 1 97.56 12 LEU B N 1
ATOM 905 C CA . LEU B 1 12 ? 5.766 5.25 7.449 1 97.56 12 LEU B CA 1
ATOM 906 C C . LEU B 1 12 ? 4.898 6.25 6.688 1 97.56 12 LEU B C 1
ATOM 908 O O . LEU B 1 12 ? 4.59 7.328 7.199 1 97.56 12 LEU B O 1
ATOM 912 N N . CYS B 1 13 ? 4.531 5.914 5.445 1 97.94 13 CYS B N 1
ATOM 913 C CA . CYS B 1 13 ? 3.652 6.762 4.648 1 97.94 13 CYS B CA 1
ATOM 914 C C . CYS B 1 13 ? 2.357 7.059 5.395 1 97.94 13 CYS B C 1
ATOM 916 O O . CYS B 1 13 ? 1.97 8.219 5.539 1 97.94 13 CYS B O 1
ATOM 918 N N . MET B 1 14 ? 1.724 6.047 5.859 1 97.06 14 MET B N 1
ATOM 919 C CA . MET B 1 14 ? 0.467 6.223 6.582 1 97.06 14 MET B CA 1
ATOM 920 C C . MET B 1 14 ? 0.678 7.043 7.848 1 97.06 14 MET B C 1
ATOM 922 O O . MET B 1 14 ? -0.138 7.906 8.18 1 97.06 14 MET B O 1
ATOM 926 N N . ASP B 1 15 ? 1.787 6.793 8.539 1 96.06 15 ASP B N 1
ATOM 927 C CA . ASP B 1 15 ? 2.074 7.492 9.789 1 96.06 15 ASP B CA 1
ATOM 928 C C . ASP B 1 15 ? 2.266 8.992 9.547 1 96.06 15 ASP B C 1
ATOM 930 O O . ASP B 1 15 ? 1.928 9.812 10.398 1 96.06 15 ASP B O 1
ATOM 934 N N . VAL B 1 16 ? 2.811 9.344 8.43 1 95.88 16 VAL B N 1
ATOM 935 C CA . VAL B 1 16 ? 3.027 10.742 8.078 1 95.88 16 VAL B CA 1
ATOM 936 C C . VAL B 1 16 ? 1.702 11.5 8.125 1 95.88 16 VAL B C 1
ATOM 938 O O . VAL B 1 16 ? 1.666 12.68 8.477 1 95.88 16 VAL B O 1
ATOM 941 N N . GLN B 1 17 ? 0.609 10.828 7.855 1 94.5 17 GLN B N 1
ATOM 942 C CA . GLN B 1 17 ? -0.683 11.5 7.766 1 94.5 17 GLN B CA 1
ATOM 943 C C . GLN B 1 17 ? -1.593 11.102 8.922 1 94.5 17 GLN B C 1
ATOM 945 O O . GLN B 1 17 ? -2.771 11.461 8.945 1 94.5 17 GLN B O 1
ATOM 950 N N . ARG B 1 18 ? -1.066 10.305 9.852 1 93.62 18 ARG B N 1
ATOM 951 C CA . ARG B 1 18 ? -1.893 9.852 10.969 1 93.62 18 ARG B CA 1
ATOM 952 C C . ARG B 1 18 ? -2.09 10.961 11.992 1 93.62 18 ARG B C 1
ATOM 954 O O . ARG B 1 18 ? -1.122 11.586 12.43 1 93.62 18 ARG B O 1
ATOM 961 N N . GLY B 1 19 ? -3.357 11.203 12.328 1 89.19 19 GLY B N 1
ATOM 962 C CA . GLY B 1 19 ? -3.688 12.203 13.328 1 89.19 19 GLY B CA 1
ATOM 963 C C . GLY B 1 19 ? -3.582 11.68 14.75 1 89.19 19 GLY B C 1
ATOM 964 O O . GLY B 1 19 ? -3.303 10.5 14.969 1 89.19 19 GLY B O 1
ATOM 965 N N . GLU B 1 20 ? -3.809 12.539 15.711 1 87.12 20 GLU B N 1
ATOM 966 C CA . GLU B 1 20 ? -3.723 12.227 17.125 1 87.12 20 GLU B CA 1
ATOM 967 C C . GLU B 1 20 ? -4.738 11.164 17.531 1 87.12 20 GLU B C 1
ATOM 969 O O . GLU B 1 20 ? -4.492 10.367 18.438 1 87.12 20 GLU B O 1
ATOM 974 N N . ASP B 1 21 ? -5.84 11.156 16.797 1 88.31 21 ASP B N 1
ATOM 975 C CA . ASP B 1 21 ? -6.891 10.203 17.141 1 88.31 21 ASP B CA 1
ATOM 976 C C . ASP B 1 21 ? -6.609 8.828 16.516 1 88.31 21 ASP B C 1
ATOM 978 O O . ASP B 1 21 ? -7.398 7.895 16.688 1 88.31 21 ASP B O 1
ATOM 982 N N . GLY B 1 22 ? -5.484 8.773 15.797 1 88.81 22 GLY B N 1
ATOM 983 C CA . GLY B 1 22 ? -5.055 7.496 15.242 1 88.81 22 GLY B CA 1
ATOM 984 C C . GLY B 1 22 ? -5.543 7.266 13.828 1 88.81 22 GLY B C 1
ATOM 985 O O . GLY B 1 22 ? -5.105 6.324 13.156 1 88.81 22 GLY B O 1
ATOM 986 N N . THR B 1 23 ? -6.461 8.141 13.312 1 92.81 23 THR B N 1
ATOM 987 C CA . THR B 1 23 ? -6.973 7.977 11.961 1 92.81 23 THR B CA 1
ATOM 988 C C . THR B 1 23 ? -6.074 8.695 10.953 1 92.81 23 THR B C 1
ATOM 990 O O . THR B 1 23 ? -5.207 9.477 11.336 1 92.81 23 THR B O 1
ATOM 993 N N . ILE B 1 24 ? -6.254 8.383 9.703 1 94.94 24 ILE B N 1
ATOM 994 C CA . ILE B 1 24 ? -5.504 9.039 8.641 1 94.94 24 ILE B CA 1
ATOM 995 C C . ILE B 1 24 ? -6.215 10.328 8.227 1 94.94 24 ILE B C 1
ATOM 997 O O . ILE B 1 24 ? -7.406 10.312 7.906 1 94.94 24 ILE B O 1
ATOM 1001 N N . GLU B 1 25 ? -5.531 11.398 8.258 1 92.75 25 GLU B N 1
ATOM 1002 C CA . GLU B 1 25 ? -6.082 12.688 7.855 1 92.75 25 GLU B CA 1
ATOM 1003 C C . GLU B 1 25 ? -6.043 12.859 6.34 1 92.75 25 GLU B C 1
ATOM 1005 O O . GLU B 1 25 ? -5.031 12.562 5.699 1 92.75 25 GLU B O 1
ATOM 1010 N N . LYS B 1 26 ? -7.18 13.352 5.793 1 92.94 26 LYS B N 1
ATOM 1011 C CA . LYS B 1 26 ? -7.172 13.789 4.398 1 92.94 26 LYS B CA 1
ATOM 1012 C C . LYS B 1 26 ? -6.363 15.07 4.23 1 92.94 26 LYS B C 1
ATOM 1014 O O . LYS B 1 26 ? -6.516 16.016 5.004 1 92.94 26 LYS B O 1
ATOM 1019 N N . ARG B 1 27 ? -5.523 15.055 3.254 1 90.94 27 ARG B N 1
ATOM 1020 C CA . ARG B 1 27 ? -4.734 16.266 3.039 1 90.94 27 ARG B CA 1
ATOM 1021 C C . ARG B 1 27 ? -4.77 16.688 1.575 1 90.94 27 ARG B C 1
ATOM 1023 O O . ARG B 1 27 ? -4.453 15.898 0.687 1 90.94 27 ARG B O 1
ATOM 1030 N N . GLN B 1 28 ? -5.16 17.859 1.385 1 87.81 28 GLN B N 1
ATOM 1031 C CA . GLN B 1 28 ? -5.195 18.5 0.076 1 87.81 28 GLN B CA 1
ATOM 1032 C C . GLN B 1 28 ? -4.656 19.922 0.15 1 87.81 28 GLN B C 1
ATOM 1034 O O . GLN B 1 28 ? -4.809 20.594 1.173 1 87.81 28 GLN B O 1
ATOM 1039 N N . ARG B 1 29 ? -4.133 20.25 -0.894 1 85.75 29 ARG B N 1
ATOM 1040 C CA . ARG B 1 29 ? -3.604 21.609 -0.934 1 85.75 29 ARG B CA 1
ATOM 1041 C C . ARG B 1 29 ? -4.695 22.625 -0.643 1 85.75 29 ARG B C 1
ATOM 1043 O O . ARG B 1 29 ? -5.797 22.531 -1.188 1 85.75 29 ARG B O 1
ATOM 1050 N N . GLY B 1 30 ? -4.336 23.594 0.284 1 79 30 GLY B N 1
ATOM 1051 C CA . GLY B 1 30 ? -5.258 24.672 0.598 1 79 30 GLY B CA 1
ATOM 1052 C C . GLY B 1 30 ? -6.258 24.312 1.677 1 79 30 GLY B C 1
ATOM 1053 O O . GLY B 1 30 ? -6.945 25.188 2.213 1 79 30 GLY B O 1
ATOM 1054 N N . GLU B 1 31 ? -6.605 23.156 2.104 1 80.19 31 GLU B N 1
ATOM 1055 C CA . GLU B 1 31 ? -7.512 22.734 3.17 1 80.19 31 GLU B CA 1
ATOM 1056 C C . GLU B 1 31 ? -6.738 22.312 4.418 1 80.19 31 GLU B C 1
ATOM 1058 O O . GLU B 1 31 ? -6.75 23.031 5.426 1 80.19 31 GLU B O 1
ATOM 1063 N N . LYS B 1 32 ? -6.172 21.188 4.445 1 77.12 32 LYS B N 1
ATOM 1064 C CA . LYS B 1 32 ? -5.207 20.75 5.449 1 77.12 32 LYS B CA 1
ATOM 1065 C C . LYS B 1 32 ? -3.818 20.578 4.844 1 77.12 32 LYS B C 1
ATOM 1067 O O . LYS B 1 32 ? -3.598 19.688 4.027 1 77.12 32 LYS B O 1
ATOM 1072 N N . SER B 1 33 ? -3.037 21.578 5.227 1 71.56 33 SER B N 1
ATOM 1073 C CA . SER B 1 33 ? -1.733 21.719 4.586 1 71.56 33 SER B CA 1
ATOM 1074 C C . SER B 1 33 ? -0.707 20.781 5.215 1 71.56 33 SER B C 1
ATOM 1076 O O . SER B 1 33 ? -0.855 20.359 6.367 1 71.56 33 SER B O 1
ATOM 1078 N N . GLY B 1 34 ? -0.013 19.891 4.535 1 83.81 34 GLY B N 1
ATOM 1079 C CA . GLY B 1 34 ? 1.085 19.016 4.906 1 83.81 34 GLY B CA 1
ATOM 1080 C C . GLY B 1 34 ? 1.407 17.969 3.846 1 83.81 34 GLY B C 1
ATOM 1081 O O . GLY B 1 34 ? 0.739 17.906 2.811 1 83.81 34 GLY B O 1
ATOM 1082 N N . PRO B 1 35 ? 2.355 17.328 4.312 1 93.19 35 PRO B N 1
ATOM 1083 C CA . PRO B 1 35 ? 2.758 16.344 3.311 1 93.19 35 PRO B CA 1
ATOM 1084 C C . PRO B 1 35 ? 1.663 15.312 3.02 1 93.19 35 PRO B C 1
ATOM 1086 O O . PRO B 1 35 ? 0.995 14.844 3.943 1 93.19 35 PRO B O 1
ATOM 1089 N N . THR B 1 36 ? 1.337 15.172 1.839 1 95.44 36 THR B N 1
ATOM 1090 C CA . THR B 1 36 ? 0.41 14.148 1.362 1 95.44 36 THR B CA 1
ATOM 1091 C C . THR B 1 36 ? 1.164 13.016 0.677 1 95.44 36 THR B C 1
ATOM 1093 O O . THR B 1 36 ? 2.053 13.258 -0.142 1 95.44 36 THR B O 1
ATOM 1096 N N . VAL B 1 37 ? 0.802 11.828 1.09 1 97.38 37 VAL B N 1
ATOM 1097 C CA . VAL B 1 37 ? 1.564 10.688 0.59 1 97.38 37 VAL B CA 1
ATOM 1098 C C . VAL B 1 37 ? 0.631 9.719 -0.133 1 97.38 37 VAL B C 1
ATOM 1100 O O . VAL B 1 37 ? -0.56 9.648 0.18 1 97.38 37 VAL B O 1
ATOM 1103 N N . PHE B 1 38 ? 1.105 9.086 -1.191 1 98.5 38 PHE B N 1
ATOM 1104 C CA . PHE B 1 38 ? 0.477 7.996 -1.938 1 98.5 38 PHE B CA 1
ATOM 1105 C C . PHE B 1 38 ? 1.404 6.793 -2.023 1 98.5 38 PHE B C 1
ATOM 1107 O O . PHE B 1 38 ? 2.623 6.945 -2.121 1 98.5 38 PHE B O 1
ATOM 1114 N N . PHE B 1 39 ? 0.877 5.605 -1.914 1 98.81 39 PHE B N 1
ATOM 1115 C CA . PHE B 1 39 ? 1.637 4.441 -2.354 1 98.81 39 PHE B CA 1
ATOM 1116 C C . PHE B 1 39 ? 0.748 3.473 -3.125 1 98.81 39 PHE B C 1
ATOM 1118 O O . PHE B 1 39 ? -0.466 3.434 -2.912 1 98.81 39 PHE B O 1
ATOM 1125 N N . ARG B 1 40 ? 1.383 2.785 -4.109 1 98.81 40 ARG B N 1
ATOM 1126 C CA . ARG B 1 40 ? 0.681 1.846 -4.977 1 98.81 40 ARG B CA 1
ATOM 1127 C C . ARG B 1 40 ? 1.524 0.602 -5.23 1 98.81 40 ARG B C 1
ATOM 1129 O O . ARG B 1 40 ? 2.676 0.703 -5.66 1 98.81 40 ARG B O 1
ATOM 1136 N N . PHE B 1 41 ? 0.974 -0.518 -4.891 1 98.75 41 PHE B N 1
ATOM 1137 C CA . PHE B 1 41 ? 1.54 -1.815 -5.238 1 98.75 41 PHE B CA 1
ATOM 1138 C C . PHE B 1 41 ? 0.845 -2.395 -6.465 1 98.75 41 PHE B C 1
ATOM 1140 O O . PHE B 1 41 ? -0.379 -2.539 -6.48 1 98.75 41 PHE B O 1
ATOM 1147 N N . SER B 1 42 ? 1.602 -2.652 -7.469 1 98.06 42 SER B N 1
ATOM 1148 C CA . SER B 1 42 ? 1.118 -3.258 -8.703 1 98.06 42 SER B CA 1
ATOM 1149 C C . SER B 1 42 ? 1.667 -4.672 -8.875 1 98.06 42 SER B C 1
ATOM 1151 O O . SER B 1 42 ? 2.805 -4.852 -9.32 1 98.06 42 SER B O 1
ATOM 1153 N N . GLY B 1 43 ? 0.863 -5.617 -8.57 1 96.62 43 GLY B N 1
ATOM 1154 C CA . GLY B 1 43 ? 1.297 -7.004 -8.57 1 96.62 43 GLY B CA 1
ATOM 1155 C C . GLY B 1 43 ? 1.672 -7.516 -9.953 1 96.62 43 GLY B C 1
ATOM 1156 O O . GLY B 1 43 ? 2.486 -8.43 -10.078 1 96.62 43 GLY B O 1
ATOM 1157 N N . HIS B 1 44 ? 1.088 -6.984 -11.031 1 95.44 44 HIS B N 1
ATOM 1158 C CA . HIS B 1 44 ? 1.345 -7.492 -12.375 1 95.44 44 HIS B CA 1
ATOM 1159 C C . HIS B 1 44 ? 2.783 -7.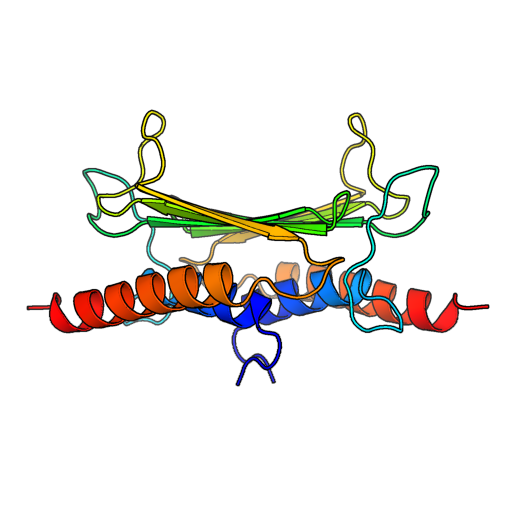215 -12.805 1 95.44 44 HIS B C 1
ATOM 1161 O O . HIS B 1 44 ? 3.35 -7.961 -13.609 1 95.44 44 HIS B O 1
ATOM 1167 N N . VAL B 1 45 ? 3.426 -6.207 -12.258 1 95.94 45 VAL B N 1
ATOM 1168 C CA . VAL B 1 45 ? 4.812 -5.898 -12.586 1 95.94 45 VAL B CA 1
ATOM 1169 C C . VAL B 1 45 ? 5.668 -5.953 -11.32 1 95.94 45 VAL B C 1
ATOM 1171 O O . VAL B 1 45 ? 6.863 -5.652 -11.359 1 95.94 45 VAL B O 1
ATOM 1174 N N . ALA B 1 46 ? 5.137 -6.27 -10.086 1 96.62 46 ALA B N 1
ATOM 1175 C CA . ALA B 1 46 ? 5.824 -6.371 -8.805 1 96.62 46 ALA B CA 1
ATOM 1176 C C . ALA B 1 46 ? 6.535 -5.066 -8.461 1 96.62 46 ALA B C 1
ATOM 1178 O O . ALA B 1 46 ? 7.727 -5.066 -8.141 1 96.62 46 ALA B O 1
ATOM 1179 N N . VAL B 1 47 ? 5.738 -4.023 -8.461 1 98.31 47 VAL B N 1
ATOM 1180 C CA . VAL B 1 47 ? 6.32 -2.711 -8.211 1 98.31 47 VAL B CA 1
ATOM 1181 C C . VAL B 1 47 ? 5.543 -2.008 -7.098 1 98.31 47 VAL B C 1
ATOM 1183 O O . VAL B 1 47 ? 4.312 -2.084 -7.051 1 98.31 47 VAL B O 1
ATOM 1186 N N . LEU B 1 48 ? 6.277 -1.431 -6.168 1 98.69 48 LEU B N 1
ATOM 1187 C CA . LEU B 1 48 ? 5.734 -0.482 -5.199 1 98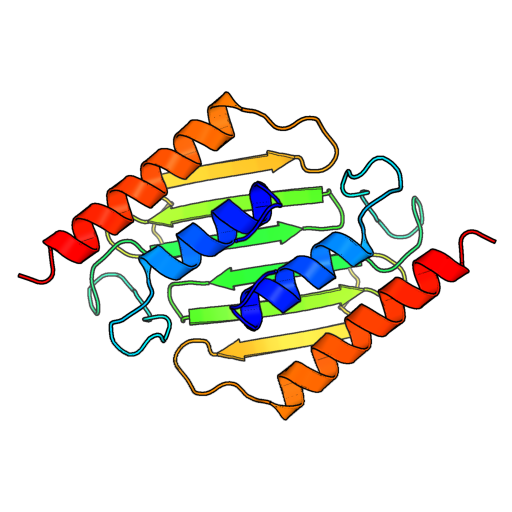.69 48 LEU B CA 1
ATOM 1188 C C . LEU B 1 48 ? 6.164 0.942 -5.539 1 98.69 48 LEU B C 1
ATOM 1190 O O . LEU B 1 48 ? 7.355 1.22 -5.68 1 98.69 48 LEU B O 1
ATOM 1194 N N . GLU B 1 49 ? 5.207 1.789 -5.738 1 98.81 49 GLU B N 1
ATOM 1195 C CA . GLU B 1 49 ? 5.461 3.207 -5.984 1 98.81 49 GLU B CA 1
ATOM 1196 C C . GLU B 1 49 ? 5.039 4.059 -4.789 1 98.81 49 GLU B C 1
ATOM 1198 O O . GLU B 1 49 ? 3.998 3.811 -4.18 1 98.81 49 GLU B O 1
ATOM 1203 N N . ILE B 1 50 ? 5.832 4.984 -4.465 1 98.81 50 ILE B N 1
ATOM 1204 C CA . ILE B 1 50 ? 5.535 5.938 -3.398 1 98.81 50 ILE B CA 1
ATOM 1205 C C . ILE B 1 50 ? 5.707 7.359 -3.922 1 98.81 50 ILE B C 1
ATOM 1207 O O . ILE B 1 50 ? 6.703 7.676 -4.57 1 98.81 50 ILE B O 1
ATOM 1211 N N . GLU B 1 51 ? 4.742 8.195 -3.703 1 98.56 51 GLU B N 1
ATOM 1212 C CA . GLU B 1 51 ? 4.785 9.617 -4.059 1 98.56 51 GLU B CA 1
ATOM 1213 C C . GLU B 1 51 ? 4.531 10.5 -2.842 1 98.56 51 GLU B C 1
ATOM 1215 O O . GLU B 1 51 ? 3.668 10.195 -2.018 1 98.56 51 GLU B O 1
ATOM 1220 N N . VAL B 1 52 ? 5.293 11.547 -2.742 1 97.56 52 VAL B N 1
ATOM 1221 C CA . VAL B 1 52 ? 5.176 12.484 -1.631 1 97.56 52 VAL B CA 1
ATOM 1222 C C . VAL B 1 52 ? 4.961 13.898 -2.168 1 97.56 52 VAL B C 1
ATOM 1224 O O . VAL B 1 52 ? 5.734 14.375 -3.002 1 97.56 52 VAL B O 1
ATOM 1227 N N . PHE B 1 53 ? 3.928 14.5 -1.739 1 95.5 53 PHE B N 1
ATOM 1228 C CA . PHE B 1 53 ? 3.643 15.914 -1.965 1 95.5 53 PHE B CA 1
ATOM 1229 C C . PHE B 1 53 ? 3.891 16.719 -0.698 1 95.5 53 PHE B C 1
ATOM 1231 O O . PHE B 1 53 ? 3.115 16.641 0.257 1 95.5 53 PHE B O 1
ATOM 1238 N N . LEU B 1 54 ? 4.941 17.484 -0.678 1 91.69 54 LEU B N 1
ATOM 1239 C CA . LEU B 1 54 ? 5.344 18.156 0.553 1 91.69 54 LEU B CA 1
ATOM 1240 C C . LEU B 1 54 ? 4.379 19.281 0.901 1 91.69 54 LEU B C 1
ATOM 1242 O O . LEU B 1 54 ? 4.18 19.594 2.078 1 91.69 54 LEU B O 1
ATOM 1246 N N . ASN B 1 55 ? 3.795 19.906 -0.071 1 83.81 55 ASN B N 1
ATOM 1247 C CA . ASN B 1 55 ? 2.959 21.078 0.164 1 83.81 55 ASN B CA 1
ATOM 1248 C C . ASN B 1 55 ? 1.482 20.766 -0.068 1 83.81 55 ASN B C 1
ATOM 1250 O O . ASN B 1 55 ? 0.72 21.641 -0.489 1 83.81 55 ASN B O 1
ATOM 1254 N N . GLY B 1 56 ? 1.153 19.438 0.066 1 86.5 56 GLY B N 1
ATOM 1255 C CA . GLY B 1 56 ? -0.224 19.031 -0.16 1 86.5 56 GLY B CA 1
ATOM 1256 C C . GLY B 1 56 ? -0.504 18.641 -1.601 1 86.5 56 GLY B C 1
ATOM 1257 O O . GLY B 1 56 ? 0.065 19.234 -2.525 1 86.5 56 GLY B O 1
ATOM 1258 N N . TRP B 1 57 ? -1.393 17.766 -1.778 1 90.31 57 TRP B N 1
ATOM 1259 C CA . TRP B 1 57 ? -1.75 17.25 -3.096 1 90.31 57 TRP B CA 1
ATOM 1260 C C . TRP B 1 57 ? -2.756 18.172 -3.785 1 90.31 57 TRP B C 1
ATOM 1262 O O . TRP B 1 57 ? -3.648 18.719 -3.137 1 90.31 57 TRP B O 1
ATOM 1272 N N . SER B 1 58 ? -2.605 18.391 -5.043 1 89.56 58 SER B N 1
ATOM 1273 C CA . SER B 1 58 ? -3.617 18.953 -5.934 1 89.56 58 SER B CA 1
ATOM 1274 C C . SER B 1 58 ? -3.621 18.234 -7.281 1 89.56 58 SER B C 1
ATOM 1276 O O . SER B 1 58 ? -2.623 17.625 -7.668 1 89.56 58 SER B O 1
ATOM 1278 N N . SER B 1 59 ? -4.816 18.172 -7.973 1 87.06 59 SER B N 1
ATOM 1279 C CA . SER B 1 59 ? -5.023 17.391 -9.195 1 87.06 59 SER B CA 1
ATOM 1280 C C . SER B 1 59 ? -3.984 17.75 -10.25 1 87.06 59 SER B C 1
ATOM 1282 O O . SER B 1 59 ? -3.639 16.906 -11.094 1 87.06 59 SER B O 1
ATOM 1284 N N . PHE B 1 60 ? -3.311 18.891 -10.188 1 86 60 PHE B N 1
ATOM 1285 C CA . PHE B 1 60 ? -2.414 19.297 -11.258 1 86 60 PHE B CA 1
ATOM 1286 C C . PHE B 1 60 ? -0.972 19.359 -10.766 1 86 60 PHE B C 1
ATOM 1288 O O . PHE B 1 60 ? -0.066 19.719 -11.523 1 86 60 PHE B O 1
ATOM 1295 N N . ALA B 1 61 ? -0.788 18.906 -9.578 1 89.12 61 ALA B N 1
ATOM 1296 C CA . ALA B 1 61 ? 0.561 18.984 -9.023 1 89.12 61 ALA B CA 1
ATOM 1297 C C . ALA B 1 61 ? 1.317 17.672 -9.242 1 89.12 61 ALA B C 1
ATOM 1299 O O . ALA B 1 61 ? 0.72 16.594 -9.234 1 89.12 61 ALA B O 1
ATOM 1300 N N . SER B 1 62 ? 2.586 17.875 -9.57 1 94.31 62 SER B N 1
ATOM 1301 C CA . SER B 1 62 ? 3.486 16.719 -9.555 1 94.31 62 SER B CA 1
ATOM 1302 C C . SER B 1 62 ? 4.012 16.453 -8.148 1 94.31 62 SER B C 1
ATOM 1304 O O . SER B 1 62 ? 4.145 17.359 -7.344 1 94.31 62 SER B O 1
ATOM 1306 N N . PRO B 1 63 ? 4.293 15.148 -7.855 1 96.94 63 PRO B N 1
ATOM 1307 C CA . PRO B 1 63 ? 4.895 14.867 -6.551 1 96.94 63 PRO B CA 1
ATOM 1308 C C . PRO B 1 63 ? 6.258 15.531 -6.375 1 96.94 63 PRO B C 1
ATOM 1310 O O . PRO B 1 63 ? 7.012 15.664 -7.344 1 96.94 63 PRO B O 1
ATOM 1313 N N . THR B 1 64 ? 6.543 15.969 -5.148 1 96.69 64 THR B N 1
ATOM 1314 C CA . THR B 1 64 ? 7.867 16.484 -4.824 1 96.69 64 THR B CA 1
ATOM 1315 C C . THR B 1 64 ? 8.914 15.383 -4.898 1 96.69 64 THR B C 1
ATOM 1317 O O . THR B 1 64 ? 10.031 15.602 -5.371 1 96.69 64 THR B O 1
ATOM 1320 N N . PHE B 1 65 ? 8.633 14.203 -4.391 1 97.75 65 PHE B N 1
ATOM 1321 C CA . PHE B 1 65 ? 9.477 13.016 -4.457 1 97.75 65 PHE B CA 1
ATOM 1322 C C . PHE B 1 65 ? 8.688 11.82 -4.965 1 97.75 65 PHE B C 1
ATOM 1324 O O . PHE B 1 65 ? 7.5 11.672 -4.66 1 97.75 65 PHE B O 1
ATOM 1331 N N . ALA B 1 66 ? 9.312 11.062 -5.773 1 98.38 66 ALA B N 1
ATOM 1332 C CA . ALA B 1 66 ? 8.742 9.812 -6.273 1 98.38 66 ALA B CA 1
ATOM 1333 C C . ALA B 1 66 ? 9.758 8.68 -6.199 1 98.38 66 ALA B C 1
ATOM 1335 O O . ALA B 1 66 ? 10.922 8.852 -6.578 1 98.38 66 ALA B O 1
ATOM 1336 N N . TYR B 1 67 ? 9.344 7.551 -5.652 1 98.44 67 TYR B N 1
ATOM 1337 C CA . TYR B 1 67 ? 10.172 6.359 -5.527 1 98.44 67 TYR B CA 1
ATOM 1338 C C . TYR B 1 67 ? 9.5 5.156 -6.176 1 98.44 67 TYR B C 1
ATOM 1340 O O . TYR B 1 67 ? 8.289 4.984 -6.07 1 98.44 67 TYR B O 1
ATOM 1348 N N . ASP B 1 68 ? 10.242 4.379 -6.852 1 97.56 68 ASP B N 1
ATOM 1349 C CA . ASP B 1 68 ? 9.797 3.121 -7.438 1 97.56 68 ASP B CA 1
ATOM 1350 C C . ASP B 1 68 ? 10.672 1.956 -6.977 1 97.56 68 ASP B C 1
ATOM 1352 O O . ASP B 1 68 ? 11.891 1.981 -7.148 1 97.56 68 ASP B O 1
ATOM 1356 N N . PHE B 1 69 ? 10.031 0.962 -6.406 1 98.12 69 PHE B N 1
ATOM 1357 C CA . PHE B 1 69 ? 10.734 -0.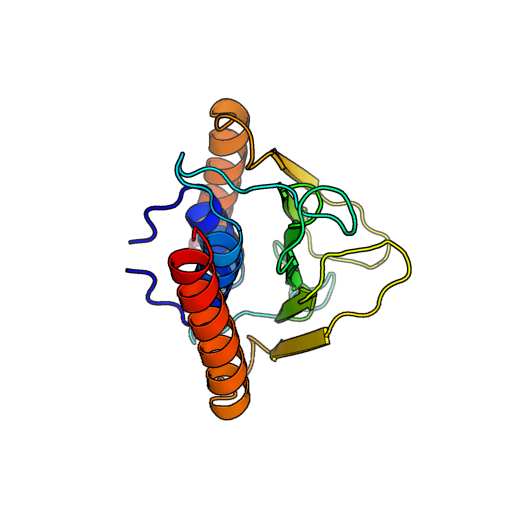221 -5.934 1 98.12 69 PHE B CA 1
ATOM 1358 C C . PHE B 1 69 ? 10.297 -1.461 -6.703 1 98.12 69 PHE B C 1
ATOM 1360 O O . PHE B 1 69 ? 9.102 -1.771 -6.758 1 98.12 69 PHE B O 1
ATOM 1367 N N . ARG B 1 70 ? 11.297 -2.125 -7.355 1 97.5 70 ARG B N 1
ATOM 1368 C CA . ARG B 1 70 ? 11.039 -3.432 -7.953 1 97.5 70 ARG B CA 1
ATOM 1369 C C . ARG B 1 70 ? 11.125 -4.539 -6.906 1 97.5 70 ARG B C 1
ATOM 1371 O O . ARG B 1 70 ? 12.195 -4.781 -6.34 1 97.5 70 ARG B O 1
ATOM 1378 N N . LEU B 1 71 ? 10.016 -5.227 -6.676 1 97.06 71 LEU B N 1
ATOM 1379 C CA . LEU B 1 71 ? 9.922 -6.145 -5.547 1 97.06 71 LEU B CA 1
ATOM 1380 C C . LEU B 1 71 ? 10.336 -7.555 -5.957 1 97.06 71 LEU B C 1
ATOM 1382 O O . LEU B 1 71 ? 10.438 -8.445 -5.113 1 97.06 71 LEU B O 1
ATOM 1386 N N . ASP B 1 72 ? 10.539 -7.719 -7.242 1 94.94 72 ASP B N 1
ATOM 1387 C CA . ASP B 1 72 ? 11.016 -9.008 -7.738 1 94.94 72 ASP B CA 1
ATOM 1388 C C . ASP B 1 72 ? 12.539 -9.031 -7.816 1 94.94 72 ASP B C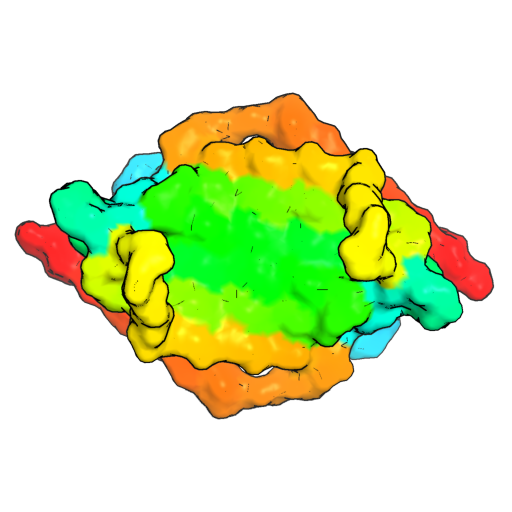 1
ATOM 1390 O O . ASP B 1 72 ? 13.125 -10.016 -8.273 1 94.94 72 ASP B O 1
ATOM 1394 N N . GLU B 1 73 ? 13.156 -8.016 -7.453 1 94.25 73 GLU B N 1
ATOM 1395 C CA . GLU B 1 73 ? 14.609 -7.879 -7.441 1 94.25 73 GLU B CA 1
ATOM 1396 C C . GLU B 1 73 ? 15.125 -7.57 -6.039 1 94.25 73 GLU B C 1
ATOM 1398 O O . GLU B 1 73 ? 14.336 -7.379 -5.109 1 94.25 73 GLU B O 1
ATOM 1403 N N . GLU B 1 74 ? 16.438 -7.648 -5.918 1 91.81 74 GLU B N 1
ATOM 1404 C CA . GLU B 1 74 ? 17.047 -7.246 -4.652 1 91.81 74 GLU B CA 1
ATOM 1405 C C . GLU B 1 74 ? 16.719 -5.793 -4.32 1 91.81 74 GLU B C 1
ATOM 1407 O O . GLU B 1 74 ? 16.656 -4.945 -5.211 1 91.81 74 GLU B O 1
ATOM 1412 N N . LEU B 1 75 ? 16.547 -5.594 -3.084 1 93.31 75 LEU B N 1
ATOM 1413 C CA . LEU B 1 75 ? 16.219 -4.258 -2.605 1 93.31 75 LEU B CA 1
ATOM 1414 C C . LEU B 1 75 ? 17.297 -3.252 -2.998 1 93.31 75 LEU B C 1
ATOM 1416 O O . LEU B 1 75 ? 18.484 -3.51 -2.818 1 93.31 75 LEU B O 1
ATOM 1420 N N . ASP B 1 76 ? 16.906 -2.18 -3.656 1 94.44 76 ASP B N 1
ATOM 1421 C CA . ASP B 1 76 ? 17.766 -1.021 -3.836 1 94.44 76 ASP B CA 1
ATOM 1422 C C . ASP B 1 76 ? 17.938 -0.257 -2.525 1 94.44 76 ASP B C 1
ATOM 1424 O O . ASP B 1 76 ? 17.156 0.635 -2.211 1 94.44 76 ASP B O 1
ATOM 1428 N N . ASN B 1 77 ? 19.031 -0.537 -1.822 1 96.25 77 ASN B N 1
ATOM 1429 C CA . ASN B 1 77 ? 19.25 -0.007 -0.48 1 96.25 77 ASN B CA 1
ATOM 1430 C C . ASN B 1 77 ? 19.344 1.516 -0.488 1 96.25 77 ASN B C 1
ATOM 1432 O O . ASN B 1 77 ? 18.906 2.176 0.453 1 96.25 77 ASN B O 1
ATOM 1436 N N . GLU B 1 78 ? 20 1.991 -1.5 1 97.19 78 GLU B N 1
ATOM 1437 C CA . GLU B 1 78 ? 20.141 3.441 -1.564 1 97.19 78 GLU B CA 1
ATOM 1438 C C . GLU B 1 78 ? 18.797 4.133 -1.696 1 97.19 78 GLU B C 1
ATOM 1440 O O . GLU B 1 78 ? 18.484 5.051 -0.936 1 97.19 78 GLU B O 1
ATOM 1445 N N . GLU B 1 79 ? 18.031 3.666 -2.656 1 97.38 79 GLU B N 1
ATOM 1446 C CA . GLU B 1 79 ? 16.703 4.238 -2.863 1 97.38 79 GLU B CA 1
ATOM 1447 C C . GLU B 1 79 ? 15.828 4.051 -1.631 1 97.38 79 GLU B C 1
ATOM 1449 O O . GLU B 1 79 ? 15.094 4.961 -1.241 1 97.38 79 GLU B O 1
ATOM 1454 N N . PHE B 1 80 ? 15.891 2.908 -1.037 1 98.25 80 PHE B N 1
ATOM 1455 C CA . PHE B 1 80 ? 15.141 2.615 0.178 1 98.25 80 PHE B CA 1
ATOM 1456 C C . PHE B 1 80 ? 15.5 3.6 1.286 1 98.25 80 PHE B C 1
ATOM 1458 O O . PHE B 1 80 ? 14.60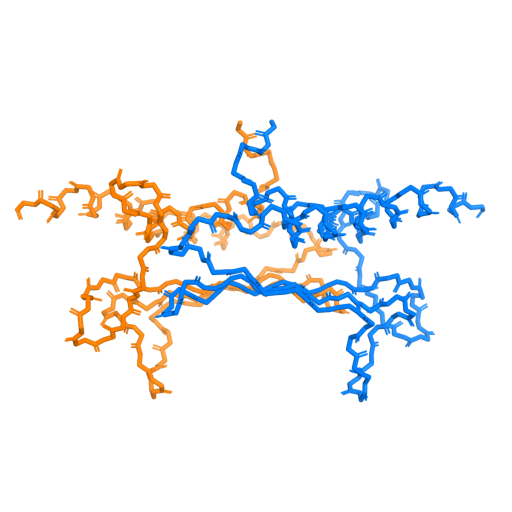9 4.176 1.921 1 98.25 80 PHE B O 1
ATOM 1465 N N . THR B 1 81 ? 16.766 3.773 1.483 1 98.44 81 THR B N 1
ATOM 1466 C CA . THR B 1 81 ? 17.25 4.641 2.553 1 98.44 81 THR B CA 1
ATOM 1467 C C . THR B 1 81 ? 16.797 6.082 2.32 1 98.44 81 THR B C 1
ATOM 1469 O O . THR B 1 81 ? 16.375 6.766 3.256 1 98.44 81 THR B O 1
ATOM 1472 N N . LYS B 1 82 ? 16.891 6.535 1.107 1 98.44 82 LYS B N 1
ATOM 1473 C CA . LYS B 1 82 ? 16.453 7.887 0.774 1 98.44 82 LYS B CA 1
ATOM 1474 C C . LYS B 1 82 ? 14.969 8.07 1.09 1 98.44 82 LYS B C 1
ATOM 1476 O O . LYS B 1 82 ? 14.586 9.055 1.726 1 98.44 82 LYS B O 1
ATOM 1481 N N . CYS B 1 83 ? 14.227 7.129 0.678 1 98.69 83 CYS B N 1
ATOM 1482 C CA . CYS B 1 83 ? 12.789 7.199 0.907 1 98.69 83 CYS B CA 1
ATOM 1483 C C . CYS B 1 83 ? 12.469 7.129 2.396 1 98.69 83 CYS B C 1
ATOM 1485 O O . CYS B 1 83 ? 11.719 7.957 2.914 1 98.69 83 CYS B O 1
ATOM 1487 N N . ARG B 1 84 ? 13.023 6.129 3.053 1 98.5 84 ARG B N 1
ATOM 1488 C CA . ARG B 1 84 ? 12.828 5.949 4.488 1 98.5 84 ARG B CA 1
ATOM 1489 C C . ARG B 1 84 ? 13.188 7.219 5.25 1 98.5 84 ARG B C 1
ATOM 1491 O O . ARG B 1 84 ? 12.422 7.68 6.098 1 98.5 84 ARG B O 1
ATOM 1498 N N . ASP B 1 85 ? 14.32 7.75 4.949 1 98.44 85 ASP B N 1
ATOM 1499 C CA . ASP B 1 85 ? 14.812 8.906 5.691 1 98.44 85 ASP B CA 1
ATOM 1500 C C . ASP B 1 85 ? 13.93 10.125 5.449 1 98.44 85 ASP B C 1
ATOM 1502 O O . ASP B 1 85 ? 13.703 10.922 6.363 1 98.44 85 ASP B O 1
ATOM 1506 N N . LEU B 1 86 ? 13.516 10.32 4.211 1 98.31 86 LEU B N 1
ATOM 1507 C CA . LEU B 1 86 ? 12.57 11.398 3.926 1 98.31 86 LEU B CA 1
ATOM 1508 C C . LEU B 1 86 ? 11.312 11.25 4.773 1 98.31 86 LEU B C 1
ATOM 1510 O O . LEU B 1 86 ? 10.898 12.203 5.441 1 98.31 86 LEU B O 1
ATOM 1514 N N . LEU B 1 87 ? 10.719 10.109 4.805 1 98 87 LEU B N 1
ATOM 1515 C CA . LEU B 1 87 ? 9.477 9.875 5.523 1 98 87 LEU B CA 1
ATOM 1516 C C . LEU B 1 87 ? 9.664 10.07 7.023 1 98 87 LEU B C 1
ATOM 1518 O O . LEU B 1 87 ? 8.82 10.672 7.688 1 98 87 LEU B O 1
ATOM 1522 N N . LEU B 1 88 ? 10.773 9.57 7.523 1 97.56 88 LEU B N 1
ATOM 1523 C CA . LEU B 1 88 ? 11.07 9.75 8.938 1 97.56 88 LEU B CA 1
ATOM 1524 C C . LEU B 1 88 ? 11.242 11.227 9.273 1 97.56 88 LEU B C 1
ATOM 1526 O O . LEU B 1 88 ? 10.828 11.68 10.344 1 97.56 88 LEU B O 1
ATOM 1530 N N . SER B 1 89 ? 11.883 11.969 8.383 1 96.94 89 SER B N 1
ATOM 1531 C CA . SER B 1 89 ? 12.047 13.398 8.602 1 96.94 89 SER B CA 1
ATOM 1532 C C . SER B 1 89 ? 10.703 14.109 8.641 1 96.94 89 SER B C 1
ATOM 1534 O O . SER B 1 89 ? 10.5 15.023 9.445 1 96.94 89 SER B O 1
ATOM 1536 N N . LEU B 1 90 ? 9.828 13.734 7.777 1 95.25 90 LEU B N 1
ATOM 1537 C CA . LEU B 1 90 ? 8.5 14.328 7.746 1 95.25 90 LEU B CA 1
ATOM 1538 C C . LEU B 1 90 ? 7.73 14.016 9.023 1 95.25 90 LEU B C 1
ATOM 1540 O O . LEU B 1 90 ? 6.973 14.852 9.516 1 95.25 90 LEU B O 1
ATOM 1544 N N . LEU B 1 91 ? 7.883 12.836 9.57 1 93.62 91 LEU B N 1
ATOM 1545 C CA . LEU B 1 91 ? 7.25 12.43 10.828 1 93.62 91 LEU B CA 1
ATOM 1546 C C . LEU B 1 91 ? 7.75 13.289 11.984 1 93.62 91 LEU B C 1
ATOM 1548 O O . LEU B 1 91 ? 6.965 13.688 12.852 1 93.62 91 LEU B O 1
ATOM 1552 N N . LYS B 1 92 ? 8.969 13.531 11.961 1 90.38 92 LYS B N 1
ATOM 1553 C CA . LYS B 1 92 ? 9.57 14.359 13.008 1 90.38 92 LYS B CA 1
ATOM 1554 C C . LYS B 1 92 ? 9.062 15.789 12.938 1 90.38 92 LYS B C 1
ATOM 1556 O O . LYS B 1 92 ? 8.797 16.422 13.969 1 90.38 92 LYS B O 1
ATOM 1561 N N . GLU B 1 93 ? 8.93 16.297 11.742 1 83.19 93 GLU B N 1
ATOM 1562 C CA . GLU B 1 93 ? 8.453 17.656 11.547 1 83.19 93 GLU B CA 1
ATOM 1563 C C . GLU B 1 93 ? 6.992 17.797 11.969 1 83.19 93 GLU B C 1
ATOM 1565 O O . GLU B 1 93 ? 6.598 18.812 12.531 1 83.19 93 GLU B O 1
ATOM 1570 N N . ASN B 1 94 ? 6.227 16.828 11.578 1 74.44 94 ASN B N 1
ATOM 1571 C CA . ASN B 1 94 ? 4.824 16.844 11.977 1 74.44 94 ASN B CA 1
ATOM 1572 C C . ASN B 1 94 ? 4.672 16.844 13.492 1 74.44 94 ASN B C 1
ATOM 1574 O O . ASN B 1 94 ? 3.795 17.531 14.031 1 74.44 94 ASN B O 1
ATOM 1578 N N . LYS B 1 95 ? 5.398 16.062 14.164 1 66 95 LYS B N 1
ATOM 1579 C CA . LYS B 1 95 ? 5.348 16.016 15.625 1 66 95 LYS B CA 1
ATOM 1580 C C . LYS B 1 95 ? 5.809 17.344 16.234 1 66 95 LYS B C 1
ATOM 1582 O O . LYS B 1 95 ? 5.258 17.797 17.234 1 66 95 LYS B O 1
ATOM 1587 N N . ASN B 1 96 ? 6.836 17.828 15.492 1 55.41 96 ASN B N 1
ATOM 1588 C CA . ASN B 1 96 ? 7.348 19.094 15.992 1 55.41 96 ASN B CA 1
ATOM 1589 C C . ASN B 1 96 ? 6.461 20.266 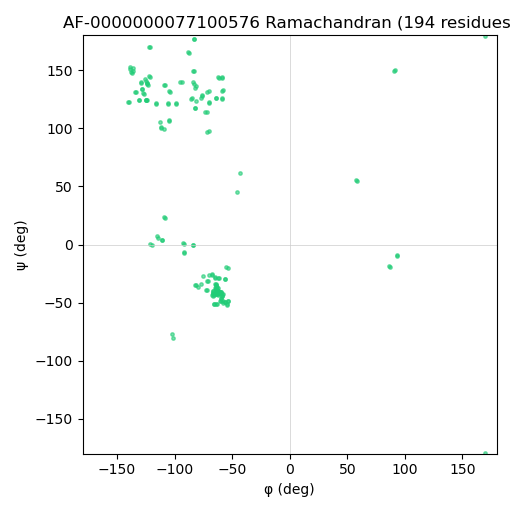15.562 1 55.41 96 ASN B C 1
ATOM 1591 O O . ASN B 1 96 ? 6.52 21.344 16.156 1 55.41 96 ASN B O 1
ATOM 1595 N N . GLY B 1 97 ? 5.922 20.188 14.359 1 47.97 97 GLY B N 1
ATOM 1596 C CA . GLY B 1 97 ? 5.113 21.312 13.906 1 47.97 97 GLY B CA 1
ATOM 1597 C C . GLY B 1 97 ? 3.789 21.438 14.633 1 47.97 97 GLY B C 1
ATOM 1598 O O . GLY B 1 97 ? 2.967 22.297 14.305 1 47.97 97 GLY B O 1
ATOM 1599 N N . ILE B 1 98 ? 3.066 20.531 15.219 1 41.31 98 ILE B N 1
ATOM 1600 C CA . ILE B 1 98 ? 2.102 20.891 16.25 1 41.31 98 ILE B CA 1
ATOM 1601 C C . ILE B 1 98 ? 2.74 21.875 17.234 1 41.31 98 ILE B C 1
ATOM 1603 O O . ILE B 1 98 ? 3.459 21.453 18.156 1 41.31 98 ILE B O 1
ATOM 1607 N N . LEU B 1 99 ? 3.439 22.875 16.844 1 31.81 99 LEU B N 1
ATOM 1608 C CA . LEU B 1 99 ? 3.531 24.109 17.625 1 31.81 99 LEU B CA 1
ATOM 1609 C C . LEU B 1 99 ? 2.275 24.953 17.438 1 31.81 99 LEU B C 1
ATOM 1611 O O . LEU B 1 99 ? 1.706 25 16.359 1 31.81 99 LEU B O 1
#

Foldseek 3Di:
DDPDLVVVLVVLLQLLQQDPVRHGDDWAAPPHFAKHKDWDADPVQQKIKIFIAGGGDDPPDGGPDIAIFRRVDPTPVVSSCVSVVVSVVSSVCVVVPPD/DDPDLVVVLVVLLQLLQQDPVRHGDDWAAPPHFAKHKDWDADPVQQKIKIFIAGGGDDPPDGGPDIAIFRRVDPTPVVSSCVSVVVSVVSSVCVVVVVD

Organism: Anaerostipes caccae (strain DSM 14662 / CCUG 47493 / JCM 13470 / NCIMB 13811 / L1-92) (NCBI:txid411490)

Sequence (198 aa):
MVKDKYLYLCQLCMDVQRGEDGTIEKRQRGEKSGPTVFFRFSGHVAVLEIEVFLNGWSSFASPTFAYDFRLDEELDNEEFTKCRDLLLSLLKENKNGILMVKDKYLYLCQLCMDVQRGEDGTIEKRQRGEKSGPTVFFRFSGHVAVLEIEVFLNGWSSFASPTFAYDFRLDEELDNEEFTKCRDLLLSLLKENKNGIL

Radius of gyration: 16.78 Å; Cα contacts (8 Å, |Δi|>4): 366; chains: 2; bounding box: 38×54×38 Å

Nearest PDB structures (foldseek):
  7u65-assembly1_G  TM=4.305E-01  e=3.047E-01  Escherichia phage T7
  7bny-assembly2_B  TM=4.700E-01  e=2.859E-01  Mengo virus
  8igd-assembly1_A  TM=3.501E-01  e=1.244E+00  Arabidopsis thaliana
  7xrm-assembly1_B  TM=4.707E-01  e=3.934E+00  Escherichia coli
  8xk3-assembly1_A  TM=3.655E-01  e=4.765E+00  Kurthia massiliensis

Secondary structure (DSSP, 8-state):
---SHHHHHHHHHHHHTB-TTSSBPP-BTTTB-S-EEEEEEETTTTEEEEEEETT---TTPPPSEEEEEETTS---HHHHHHHHHHHHHHHHHHHHH--/---SHHHHHHHHHHHHTB-TTSSBPP-BTTTB-S-EEEEEEETTTTEEEEEEETT---TTPPPSEEEEEETTS---HHHHHHHHHHHHHHHHHHHHH--